Protein AF-0000000081290967 (afdb_homodimer)

Foldseek 3Di:
DEDALVRLQVQLQPDVVHFWWAAALFWIWGCNVVCCACHPPHVNSLRTSFHQHQCQLVVHPDNVRGHNDPPPRDPSSVVSSVVVVVVRVVRTDTDYGYDD/DEDALVRLQVQLQPDVVHFWWAAALFWIWGCNVVCCACHPPHVNSLRTSFHQHQCQLVVHPDNVRGHNDPPPRDPSSVVSSVVVVVVRVVRTDTDGGYDD

Radius of gyration: 17.55 Å; Cα contacts (8 Å, |Δi|>4): 466; chains: 2; bounding box: 38×45×40 Å

Organism: NCBI:txid529605

Solvent-accessible surface area (backbone atoms only — not comparable to full-atom values): 9871 Å² total; per-residue (Å²): 91,77,33,40,69,77,60,35,44,70,18,9,22,47,45,74,91,46,60,25,28,35,23,48,83,53,33,26,28,46,42,46,91,43,37,76,35,30,17,37,39,8,86,41,9,62,34,17,17,33,33,30,27,30,10,52,24,65,71,43,87,50,70,92,34,54,29,70,62,67,80,88,60,48,69,68,30,50,49,43,30,52,52,49,50,52,52,45,59,74,73,27,54,74,63,33,28,56,48,133,89,78,32,40,69,74,61,35,45,71,18,8,23,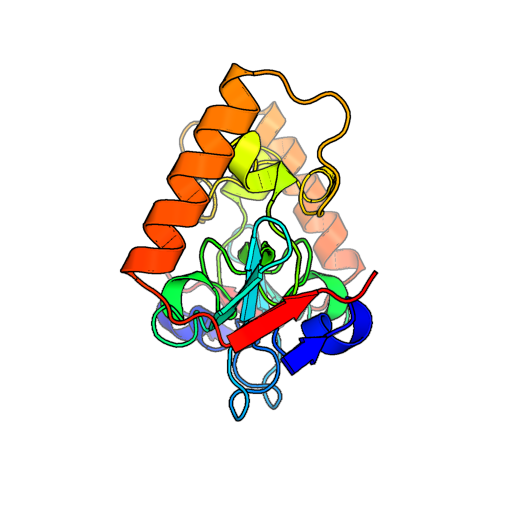49,45,74,90,48,61,25,29,34,24,46,83,52,32,26,27,46,42,44,92,43,37,76,36,31,17,37,41,7,87,42,9,62,35,18,17,33,32,31,28,30,10,52,24,65,72,44,87,50,70,92,36,54,28,72,61,66,78,90,60,47,72,68,31,49,49,44,29,54,52,50,50,52,53,46,58,75,74,27,54,75,64,33,30,57,47,133

Nearest PDB structures (foldseek):
  1t0g-assembly1_A  TM=9.221E-01  e=1.290E-14  Arabidopsis thaliana
  1j03-assembly1_A  TM=9.303E-01  e=2.802E-14  Arabidopsis thaliana
  4x8y-assembly2_B-3  TM=9.248E-01  e=7.006E-11  Homo sapiens
  4x8y-assembly1_A-2  TM=9.111E-01  e=8.505E-11  Homo sapiens
  6nzx-assembly1_A  TM=7.394E-01  e=2.447E-04  Hadesarchaea archaeon YNP_N21

pLDDT: mean 95.98, s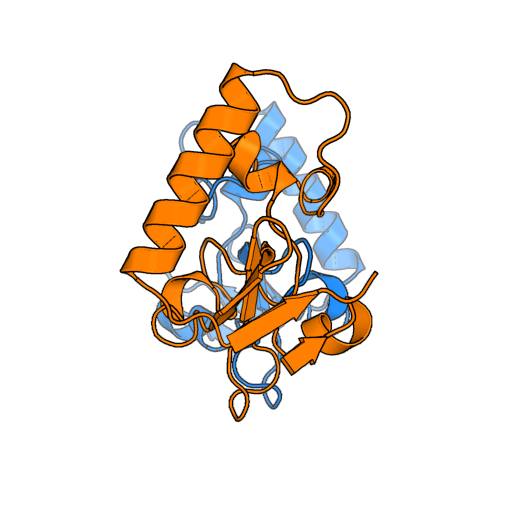td 3.58, range [69.75, 98.75]

Secondary structure (DSSP, 8-state):
-EE-HHHHGGGSSSSTTS--EEEETTEEEE-GGGHHHHSTT-TTGGGTTSB-HHHHHHT---GGG-SS--TT--HHHHHHHHHHHHHHHHHS-EEEEE--/-EE-HHHHGGGSSSSTTS--EEEETTEEEE-GGGHHHHSTT-TTGGGTTSB-HHHHHHT---GGG-SS--TT--HHHHHHHHHHHHHHHHHS-EEEEE--

InterPro domains:
  IPR001199 Cytochrome b5-like heme/steroid binding domain [PF00173] (5-86)
  IPR001199 Cytochrome b5-like heme/steroid binding domain [SM01117] (3-99)
  IPR036400 Cytochrome b5-like heme/steroid binding domain superfamily [G3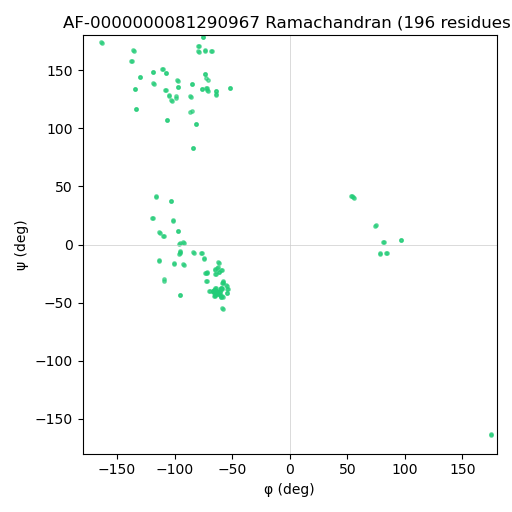DSA:3.10.120.10] (1-99)
  IPR036400 Cytochrome b5-like heme/steroid binding domain superfamily [SSF55856] (3-98)
  IPR050577 MAPR/Neuferricin/Neudesin-like [PTHR10281] (3-98)

Sequence (200 aa):
MALSLSQLKQFDGSDPSKPIYVAVKGRVFDVTAGKSFYGPGGSYCMFAGKDASRALAKMSKEEADICGSLDGLTEKEMQTLNDWEKKFEAKYPVVGSLSEMALSLSQLKQFDGSDPSKPIYVAVKGRVFDVTAGKSFYGPGGSYCMFAGKDASRALAKMSKEEADICGSLDGLTEKEMQTLNDWEKKFEAKYPVVGSLSE

Structure (mmCIF, N/CA/C/O backbone):
data_AF-0000000081290967-model_v1
#
loop_
_entity.id
_entity.type
_entity.pdbx_description
1 polymer OLC1v1030465C1
#
loop_
_atom_site.group_PDB
_atom_site.id
_atom_site.type_symbol
_atom_site.label_atom_id
_atom_site.label_alt_id
_atom_site.label_comp_id
_atom_site.label_asym_id
_atom_site.label_entity_id
_atom_site.label_seq_id
_atom_site.pdbx_PDB_ins_code
_atom_site.Cartn_x
_atom_site.Cartn_y
_atom_site.Cartn_z
_atom_site.occupancy
_atom_site.B_iso_or_equiv
_atom_site.auth_seq_id
_atom_site.auth_comp_id
_atom_site.auth_asym_id
_atom_site.auth_atom_id
_atom_site.pdbx_PDB_model_num
ATOM 1 N N . MET A 1 1 ? -9.742 -22.25 -10.461 1 88.25 1 MET A N 1
ATOM 2 C CA . MET A 1 1 ? -10.367 -21.109 -11.109 1 88.25 1 MET A CA 1
ATOM 3 C C . MET A 1 1 ? -9.328 -20.25 -11.828 1 88.25 1 MET A C 1
ATOM 5 O O . MET A 1 1 ? -8.18 -20.156 -11.391 1 88.25 1 MET A O 1
ATOM 9 N N . ALA A 1 2 ? -9.633 -19.844 -13.078 1 95.69 2 ALA A N 1
ATOM 10 C CA . ALA A 1 2 ? -8.75 -18.922 -13.797 1 95.69 2 ALA A CA 1
ATOM 11 C C . ALA A 1 2 ? -9.266 -17.5 -13.719 1 95.69 2 ALA A C 1
ATOM 13 O O . ALA A 1 2 ? -10.445 -17.234 -13.945 1 95.69 2 ALA A O 1
ATOM 14 N N . LEU A 1 3 ? -8.352 -16.625 -13.297 1 96.62 3 LEU A N 1
ATOM 15 C CA . LEU A 1 3 ? -8.695 -15.211 -13.195 1 96.62 3 LEU A CA 1
ATOM 16 C C . LEU A 1 3 ? -7.816 -14.367 -14.109 1 96.62 3 LEU A C 1
ATOM 18 O O . LEU A 1 3 ? -6.613 -14.617 -14.227 1 96.62 3 LEU A O 1
ATOM 22 N N . SER A 1 4 ? -8.438 -13.398 -14.75 1 96.69 4 SER A N 1
ATOM 23 C CA . SER A 1 4 ? -7.645 -12.367 -15.406 1 96.69 4 SER A CA 1
ATOM 24 C C . SER A 1 4 ? -7.145 -11.336 -14.406 1 96.69 4 SER A C 1
ATOM 26 O O . SER A 1 4 ? -7.617 -11.281 -13.273 1 96.69 4 SER A O 1
ATOM 28 N N . LEU A 1 5 ? -6.18 -10.531 -14.898 1 94.62 5 LEU A N 1
ATOM 29 C CA . LEU A 1 5 ? -5.688 -9.461 -14.039 1 94.62 5 LEU A CA 1
ATOM 30 C C . LEU A 1 5 ? -6.812 -8.508 -13.664 1 94.62 5 LEU A C 1
ATOM 32 O O . LEU A 1 5 ? -6.871 -8.023 -12.523 1 94.62 5 LEU A O 1
ATOM 36 N N . SER A 1 6 ? -7.656 -8.289 -14.656 1 95 6 SER A N 1
ATOM 37 C CA . SER A 1 6 ? -8.781 -7.395 -14.406 1 95 6 SER A CA 1
ATOM 38 C C . SER A 1 6 ? -9.727 -7.977 -13.352 1 95 6 SER A C 1
ATOM 40 O O . SER A 1 6 ? -10.234 -7.246 -12.5 1 95 6 SER A O 1
ATOM 42 N N . GLN A 1 7 ? -9.953 -9.234 -13.375 1 96.5 7 GLN A N 1
ATOM 43 C CA . GLN A 1 7 ? -10.797 -9.906 -12.383 1 96.5 7 GLN A CA 1
ATOM 44 C C . GLN A 1 7 ? -10.117 -9.938 -11.023 1 96.5 7 GLN A C 1
ATOM 46 O O . GLN A 1 7 ? -10.773 -9.734 -9.992 1 96.5 7 GLN A O 1
ATOM 51 N N . LEU A 1 8 ? -8.797 -10.188 -11.047 1 97.38 8 LEU A N 1
ATOM 52 C CA . LEU A 1 8 ? -8.031 -10.25 -9.812 1 97.38 8 LEU A CA 1
ATOM 53 C C . LEU A 1 8 ? -8.141 -8.945 -9.031 1 97.38 8 LEU A C 1
ATOM 55 O O . LEU A 1 8 ? -8.188 -8.953 -7.801 1 97.38 8 LEU A O 1
ATOM 59 N N . LYS A 1 9 ? -8.25 -7.855 -9.703 1 95.75 9 LYS A N 1
ATOM 60 C CA . LYS A 1 9 ? -8.281 -6.516 -9.125 1 95.75 9 LYS A CA 1
ATOM 61 C C . LYS A 1 9 ? -9.492 -6.336 -8.219 1 95.75 9 LYS A C 1
ATOM 63 O O . LYS A 1 9 ? -9.492 -5.48 -7.332 1 95.75 9 LYS A O 1
ATOM 68 N N . GLN A 1 10 ? -10.508 -7.148 -8.344 1 95.38 10 GLN A N 1
ATOM 69 C CA . GLN A 1 10 ? -11.727 -7.047 -7.543 1 95.38 10 GLN A CA 1
ATOM 70 C C . GLN A 1 10 ? -11.5 -7.605 -6.141 1 95.38 10 GLN A C 1
ATOM 72 O O . GLN A 1 10 ? -12.344 -7.422 -5.254 1 95.38 10 GLN A O 1
ATOM 77 N N . PHE A 1 11 ? -10.398 -8.172 -5.934 1 97.5 11 PHE A N 1
ATOM 78 C CA . PHE A 1 11 ? -10.094 -8.82 -4.664 1 97.5 11 PHE A CA 1
ATOM 79 C C . PHE A 1 11 ? -8.938 -8.117 -3.963 1 97.5 11 PHE A C 1
ATOM 81 O O . PHE A 1 11 ? -8.062 -8.773 -3.387 1 97.5 11 PHE A O 1
ATOM 88 N N . ASP A 1 12 ? -8.961 -6.797 -4.031 1 96.75 12 ASP A N 1
ATOM 89 C CA . ASP A 1 12 ? -7.863 -5.965 -3.539 1 96.75 12 ASP A CA 1
ATOM 90 C C . ASP A 1 12 ? -8.141 -5.484 -2.115 1 96.75 12 ASP A C 1
ATOM 92 O O . ASP A 1 12 ? -7.402 -4.652 -1.582 1 96.75 12 ASP A O 1
ATOM 96 N N . GLY A 1 13 ? -9.281 -5.91 -1.593 1 94.44 13 GLY A N 1
ATOM 97 C CA . GLY A 1 13 ? -9.633 -5.52 -0.237 1 94.44 13 GLY A CA 1
ATOM 98 C C . GLY A 1 13 ? -10.555 -4.312 -0.185 1 94.44 13 GLY A C 1
ATOM 99 O O . GLY A 1 13 ? -10.914 -3.844 0.897 1 94.44 13 GLY A O 1
ATOM 100 N N . SER A 1 14 ? -11 -3.797 -1.296 1 93.06 14 SER A N 1
ATOM 101 C CA . SER A 1 14 ? -11.898 -2.648 -1.332 1 93.06 14 SER A CA 1
ATOM 102 C C . SER A 1 14 ? -13.297 -3.029 -0.873 1 93.06 14 SER A C 1
ATOM 104 O O . SER A 1 14 ? -14.047 -2.182 -0.384 1 93.06 14 SER A O 1
ATOM 106 N N . ASP A 1 15 ? -13.711 -4.227 -1.104 1 93.19 15 ASP A N 1
ATOM 107 C CA . ASP A 1 15 ? -14.977 -4.789 -0.65 1 93.19 15 ASP A CA 1
ATOM 108 C C . ASP A 1 15 ? -14.758 -5.777 0.495 1 93.19 15 ASP A C 1
ATOM 110 O O . ASP A 1 15 ? -14.227 -6.867 0.288 1 93.19 15 ASP A O 1
ATOM 114 N N . PRO A 1 16 ? -15.148 -5.316 1.671 1 91.31 16 PRO A N 1
ATOM 115 C CA . PRO A 1 16 ? -14.898 -6.176 2.828 1 91.31 16 PRO A CA 1
ATOM 116 C C . PRO A 1 16 ? -15.641 -7.508 2.746 1 91.31 16 PRO A C 1
ATOM 118 O O . PRO A 1 16 ? -15.328 -8.445 3.488 1 91.31 16 PRO A O 1
ATOM 121 N N . SER A 1 17 ? -16.578 -7.691 1.925 1 94.31 17 SER A N 1
ATOM 122 C CA . SER A 1 17 ? -17.328 -8.938 1.77 1 94.31 17 SER A CA 1
ATOM 123 C C . SER A 1 17 ? -16.609 -9.914 0.852 1 94.31 17 SER A C 1
ATOM 125 O O . SER A 1 17 ? -17 -11.078 0.745 1 94.31 17 SER A O 1
ATOM 127 N N . LYS A 1 18 ? -15.547 -9.5 0.256 1 96.19 18 LYS A N 1
ATOM 128 C CA . LYS A 1 18 ? -14.766 -10.336 -0.649 1 96.19 18 LYS A CA 1
ATOM 129 C C . LYS A 1 18 ? -13.406 -10.688 -0.042 1 96.19 18 LYS A C 1
ATOM 131 O O . LYS A 1 18 ? -12.875 -9.938 0.773 1 96.19 18 LYS A O 1
ATOM 136 N N . PRO A 1 19 ? -12.914 -11.836 -0.434 1 97.62 19 PRO A N 1
ATOM 137 C CA . PRO A 1 19 ? -11.547 -12.148 0.005 1 97.62 19 PRO A CA 1
ATOM 138 C C . PRO A 1 19 ? -10.5 -11.242 -0.634 1 97.62 19 PRO A C 1
ATOM 140 O O . PRO A 1 19 ? -10.828 -10.43 -1.501 1 97.62 19 PRO A O 1
ATOM 143 N N . ILE A 1 20 ? -9.242 -11.289 -0.058 1 98.19 20 ILE A N 1
ATOM 144 C CA . ILE A 1 20 ? -8.102 -10.602 -0.64 1 98.19 20 ILE A CA 1
ATOM 145 C C . ILE A 1 20 ? -7.18 -11.609 -1.318 1 98.19 20 ILE A C 1
ATOM 147 O O . ILE A 1 20 ? -6.781 -12.609 -0.707 1 98.19 20 ILE A O 1
ATOM 151 N N . TYR A 1 21 ? -6.848 -11.336 -2.6 1 98.62 21 TYR A N 1
ATOM 152 C CA . TYR A 1 21 ? -6.02 -12.258 -3.365 1 98.62 21 TYR A CA 1
ATOM 153 C C . TYR A 1 21 ? -4.719 -11.594 -3.799 1 98.62 21 TYR A C 1
ATOM 155 O O . TYR A 1 21 ? -4.684 -10.383 -4.031 1 98.62 21 TYR A O 1
ATOM 163 N N . VAL A 1 22 ? -3.654 -12.367 -3.912 1 98.38 22 VAL A N 1
ATOM 164 C CA . VAL A 1 22 ? -2.361 -11.977 -4.465 1 98.38 22 VAL A CA 1
ATOM 165 C C . VAL A 1 22 ? -1.859 -13.055 -5.422 1 98.38 22 VAL A C 1
ATOM 167 O O . VAL A 1 22 ? -1.949 -14.25 -5.121 1 98.38 22 VAL A O 1
ATOM 170 N N . ALA A 1 23 ? -1.409 -12.625 -6.551 1 98.5 23 ALA A N 1
ATOM 171 C CA . ALA A 1 23 ? -0.833 -13.602 -7.473 1 98.5 23 ALA A CA 1
ATOM 172 C C . ALA A 1 23 ? 0.687 -13.648 -7.344 1 98.5 23 ALA A C 1
ATOM 174 O O . ALA A 1 23 ? 1.335 -12.609 -7.203 1 98.5 23 ALA A O 1
ATOM 175 N N . VAL A 1 24 ? 1.188 -14.797 -7.312 1 98.19 24 VAL A N 1
ATOM 176 C CA . VAL A 1 24 ? 2.623 -15.07 -7.301 1 98.19 24 VAL A CA 1
ATOM 177 C C . VAL A 1 24 ? 2.951 -16.156 -8.312 1 98.19 24 VAL A C 1
ATOM 179 O O . VAL A 1 24 ? 2.457 -17.281 -8.195 1 98.19 24 VAL A O 1
ATOM 182 N N . LYS A 1 25 ? 3.711 -15.797 -9.281 1 96.81 25 LYS A N 1
ATOM 183 C CA . LYS A 1 25 ? 4.117 -16.719 -10.336 1 96.81 25 LYS A CA 1
ATOM 184 C C . LYS A 1 25 ? 2.9 -17.359 -11 1 96.81 25 LYS A C 1
ATOM 186 O O . LYS A 1 25 ? 2.877 -18.578 -11.203 1 96.81 25 LYS A O 1
ATOM 191 N N . GLY A 1 26 ? 1.95 -16.594 -11.203 1 95.94 26 GLY A N 1
ATOM 192 C CA . GLY A 1 26 ? 0.78 -17.031 -11.945 1 95.94 26 GLY A CA 1
ATOM 193 C C . GLY A 1 26 ? -0.234 -17.766 -11.086 1 95.94 26 GLY A C 1
ATOM 194 O O . GLY A 1 26 ? -1.332 -18.078 -11.547 1 95.94 26 GLY A O 1
ATOM 195 N N . ARG A 1 27 ? 0.102 -18.031 -9.898 1 97.44 27 ARG A N 1
ATOM 196 C CA . ARG A 1 27 ? -0.83 -18.656 -8.961 1 97.44 27 ARG A CA 1
ATOM 197 C C . ARG A 1 27 ? -1.499 -17.625 -8.07 1 97.44 27 ARG A C 1
ATOM 199 O O . ARG A 1 27 ? -0.864 -16.641 -7.664 1 97.44 27 ARG A O 1
ATOM 206 N N . VAL A 1 28 ? -2.779 -17.859 -7.836 1 98.5 28 VAL A N 1
ATOM 207 C CA . VAL A 1 28 ? -3.537 -16.906 -7.043 1 98.5 28 VAL A CA 1
ATOM 208 C C . VAL A 1 28 ? -3.719 -17.438 -5.621 1 98.5 28 VAL A C 1
ATOM 210 O O . VAL A 1 28 ? -4.27 -18.531 -5.426 1 98.5 28 VAL A O 1
ATOM 213 N N . PHE A 1 29 ? -3.287 -16.656 -4.621 1 98.75 29 PHE A N 1
ATOM 214 C CA . PHE A 1 29 ? -3.348 -17.016 -3.211 1 98.75 29 PHE A CA 1
ATOM 215 C C . PHE A 1 29 ? -4.422 -16.203 -2.488 1 98.75 29 PHE A C 1
ATOM 217 O O . PHE A 1 29 ? -4.555 -15.008 -2.711 1 98.75 29 PHE A O 1
ATOM 224 N N . ASP A 1 30 ? -5.234 -16.906 -1.691 1 98.69 30 ASP A N 1
ATOM 225 C CA . ASP A 1 30 ? -6.156 -16.234 -0.781 1 98.69 30 ASP A CA 1
ATOM 226 C C . ASP A 1 30 ? -5.441 -15.797 0.494 1 98.69 30 ASP A C 1
ATOM 228 O O . ASP A 1 30 ? -5.203 -16.609 1.392 1 98.69 30 ASP A O 1
ATOM 232 N N . VAL A 1 31 ? -5.156 -14.438 0.556 1 98.56 31 VAL A N 1
ATOM 233 C CA . VAL A 1 31 ? -4.383 -13.938 1.687 1 98.56 31 VAL A CA 1
ATOM 234 C C . VAL A 1 31 ? -5.316 -13.273 2.697 1 98.56 31 VAL A C 1
ATOM 236 O O . VAL A 1 31 ? -4.883 -12.453 3.506 1 98.56 31 VAL A O 1
ATOM 239 N N . THR A 1 32 ? -6.594 -13.562 2.695 1 98 32 THR A N 1
ATOM 240 C CA . THR A 1 32 ? -7.59 -12.984 3.592 1 98 32 THR A CA 1
ATOM 241 C C . THR A 1 32 ? -7.172 -13.156 5.047 1 98 32 THR A C 1
ATOM 243 O O . THR A 1 32 ? -7.383 -12.266 5.871 1 98 32 THR A O 1
ATOM 246 N N . ALA A 1 33 ? -6.594 -14.273 5.344 1 97.31 33 ALA A N 1
ATOM 247 C CA . ALA A 1 33 ? -6.133 -14.523 6.707 1 97.31 33 ALA A CA 1
ATOM 248 C C . ALA A 1 33 ? -5.078 -13.508 7.125 1 97.31 33 ALA A C 1
ATOM 250 O O . ALA A 1 33 ? -4.832 -13.312 8.32 1 97.31 33 ALA A O 1
ATOM 251 N N . GLY A 1 34 ? -4.391 -12.898 6.191 1 96.88 34 GLY A N 1
ATOM 252 C CA . GLY A 1 34 ? -3.428 -11.836 6.434 1 96.88 34 GLY A CA 1
ATOM 253 C C . GLY A 1 34 ? -3.965 -10.461 6.105 1 96.88 34 GLY A C 1
ATOM 254 O O . GLY A 1 34 ? -3.234 -9.609 5.59 1 96.88 34 GLY A O 1
ATOM 255 N N . LYS A 1 35 ? -5.176 -10.227 6.379 1 95.19 35 LYS A N 1
ATOM 256 C CA . LYS A 1 35 ? -5.848 -8.969 6.059 1 95.19 35 LYS A CA 1
ATOM 257 C C . LYS A 1 35 ? -5.133 -7.781 6.695 1 95.19 35 LYS A C 1
ATOM 259 O O . LYS A 1 35 ? -5.082 -6.695 6.113 1 95.19 35 LYS A O 1
ATOM 264 N N . SER A 1 36 ? -4.539 -7.91 7.793 1 93.56 36 SER A N 1
ATOM 265 C CA . SER A 1 36 ? -3.811 -6.832 8.453 1 93.56 36 SER A CA 1
ATOM 266 C C . SER A 1 36 ? -2.611 -6.387 7.625 1 93.56 36 SER A C 1
ATOM 268 O O . SER A 1 36 ? -2.189 -5.23 7.707 1 93.56 36 SER A O 1
ATOM 270 N N . PHE A 1 37 ? -2.088 -7.305 6.773 1 95.25 37 PHE A N 1
ATOM 271 C CA . PHE A 1 37 ? -0.916 -7.008 5.953 1 95.25 37 PHE A CA 1
ATOM 272 C C . PHE A 1 37 ? -1.33 -6.547 4.562 1 95.25 37 PHE A C 1
ATOM 274 O O . PHE A 1 37 ? -0.802 -5.559 4.051 1 95.25 37 PHE A O 1
ATOM 281 N N . TYR A 1 38 ? -2.297 -7.281 4.074 1 97 38 TYR A N 1
ATOM 282 C CA . TYR A 1 38 ? -2.584 -7.098 2.656 1 97 38 TYR A CA 1
ATOM 283 C C . TYR A 1 38 ? -3.803 -6.203 2.459 1 97 38 TYR A C 1
ATOM 285 O O . TYR A 1 38 ? -4.051 -5.719 1.353 1 97 38 TYR A O 1
ATOM 293 N N . GLY A 1 39 ? -4.621 -5.984 3.498 1 95.44 39 GLY A N 1
ATOM 294 C CA . GLY A 1 39 ? -5.801 -5.137 3.426 1 95.44 39 GLY A CA 1
ATOM 295 C C . GLY A 1 39 ? -5.469 -3.656 3.424 1 95.44 39 GLY A C 1
ATOM 296 O O . GLY A 1 39 ? -4.301 -3.277 3.486 1 95.44 39 GLY A O 1
ATOM 297 N N . PRO A 1 40 ? -6.539 -2.854 3.326 1 93.44 40 PRO A N 1
ATOM 298 C CA . PRO A 1 40 ? -6.336 -1.402 3.352 1 93.44 40 PRO A CA 1
ATOM 299 C C . PRO A 1 40 ? -5.504 -0.944 4.547 1 93.44 40 PRO A C 1
ATOM 301 O O . PRO A 1 40 ? -5.699 -1.438 5.664 1 93.44 40 PRO A O 1
ATOM 304 N N . GLY A 1 41 ? -4.52 -0.017 4.203 1 90.69 41 GLY A N 1
ATOM 305 C CA . GLY A 1 41 ? -3.684 0.504 5.27 1 90.69 41 GLY A CA 1
ATOM 306 C C . GLY A 1 41 ? -2.592 -0.46 5.699 1 90.69 41 GLY A C 1
ATOM 307 O O . GLY A 1 41 ? -1.753 -0.124 6.535 1 90.69 41 GLY A O 1
ATOM 308 N N . GLY A 1 42 ? -2.615 -1.694 5.188 1 93 42 GLY A N 1
ATOM 309 C CA . GLY A 1 42 ? -1.613 -2.695 5.52 1 93 42 GLY A CA 1
ATOM 310 C C . GLY A 1 42 ? -0.27 -2.436 4.867 1 93 42 GLY A C 1
ATOM 311 O O . GLY A 1 42 ? -0.178 -1.665 3.908 1 93 42 GLY A O 1
ATOM 312 N N . SER A 1 43 ? 0.762 -3.16 5.352 1 92.62 43 SER A N 1
ATOM 313 C CA . SER A 1 43 ? 2.123 -2.953 4.867 1 92.62 43 SER A CA 1
ATOM 314 C C . SER A 1 43 ? 2.291 -3.486 3.447 1 92.62 43 SER A C 1
ATOM 316 O O . SER A 1 43 ? 3.168 -3.033 2.709 1 92.62 43 SER A O 1
ATOM 318 N N . TYR A 1 44 ? 1.45 -4.422 3.086 1 95.44 44 TYR A N 1
ATOM 319 C CA . TYR A 1 44 ? 1.577 -5.055 1.777 1 95.44 44 TYR A CA 1
ATOM 320 C C . TYR A 1 44 ? 0.317 -4.844 0.946 1 95.44 44 TYR A C 1
ATOM 322 O O . TYR A 1 44 ? 0.048 -5.605 0.014 1 95.44 44 TYR A O 1
ATOM 330 N N . CYS A 1 45 ? -0.418 -3.777 1.323 1 96.12 45 CYS A N 1
ATOM 331 C CA . CYS A 1 45 ? -1.692 -3.5 0.668 1 96.12 45 CYS A CA 1
ATOM 332 C C . CYS A 1 45 ? -1.502 -3.293 -0.83 1 96.12 45 CYS A C 1
ATOM 334 O O . CYS A 1 45 ? -2.408 -3.566 -1.618 1 96.12 45 CYS A O 1
ATOM 336 N N . MET A 1 46 ? -0.297 -2.939 -1.28 1 95.12 46 MET A N 1
ATOM 337 C CA . MET A 1 46 ? -0.036 -2.658 -2.689 1 95.12 46 MET A CA 1
ATOM 338 C C . MET A 1 46 ? 0.004 -3.947 -3.502 1 95.12 46 MET A C 1
ATOM 340 O O . MET A 1 46 ? -0.063 -3.914 -4.734 1 95.12 46 MET A O 1
ATOM 344 N N . PHE A 1 47 ? 0.045 -5.074 -2.869 1 97.38 47 PHE A N 1
ATOM 345 C CA . PHE A 1 47 ? 0.106 -6.355 -3.561 1 97.38 47 PHE A CA 1
ATOM 346 C C . PHE A 1 47 ? -1.293 -6.926 -3.771 1 97.38 47 PHE A C 1
ATOM 348 O O . PHE A 1 47 ? -1.48 -7.848 -4.566 1 97.38 47 PHE A O 1
ATOM 355 N N . ALA A 1 48 ? -2.246 -6.395 -3.021 1 97.44 48 ALA A N 1
ATOM 356 C CA . ALA A 1 48 ? -3.602 -6.941 -3.064 1 97.44 48 ALA A CA 1
ATOM 357 C C . ALA A 1 48 ? -4.223 -6.762 -4.449 1 97.44 48 ALA A C 1
ATOM 359 O O . ALA A 1 48 ? -4.18 -5.668 -5.016 1 97.44 48 ALA A O 1
ATOM 360 N N . GLY A 1 49 ? -4.738 -7.875 -4.93 1 97.38 49 GLY A N 1
ATOM 361 C CA . GLY A 1 49 ? -5.422 -7.828 -6.211 1 97.38 49 GLY A CA 1
ATOM 362 C C . GLY A 1 49 ? -4.469 -7.703 -7.387 1 97.38 49 GLY A C 1
ATOM 363 O O . GLY A 1 49 ? -4.879 -7.32 -8.484 1 97.38 49 GLY A O 1
ATOM 364 N N . LYS A 1 50 ? -3.15 -7.98 -7.18 1 97.38 50 LYS A N 1
ATOM 365 C CA . LYS A 1 50 ? -2.154 -7.82 -8.234 1 97.38 50 LYS A CA 1
ATOM 366 C C . LYS A 1 50 ? -1.207 -9.016 -8.281 1 97.38 50 LYS A C 1
ATOM 368 O O . LYS A 1 50 ? -1.287 -9.914 -7.438 1 97.38 50 LYS A O 1
ATOM 373 N N . ASP A 1 51 ? -0.474 -9.094 -9.344 1 97.69 51 ASP A N 1
ATOM 374 C CA . ASP A 1 51 ? 0.633 -10.039 -9.414 1 97.69 51 ASP A CA 1
ATOM 375 C C . ASP A 1 51 ? 1.901 -9.453 -8.805 1 97.69 51 ASP A C 1
ATOM 377 O O . ASP A 1 51 ? 2.459 -8.484 -9.32 1 97.69 51 ASP A O 1
ATOM 381 N N . ALA A 1 52 ? 2.352 -10.047 -7.707 1 97.81 52 ALA A N 1
ATOM 382 C CA . ALA A 1 52 ? 3.459 -9.5 -6.926 1 97.81 52 ALA A CA 1
ATOM 383 C C . ALA A 1 52 ? 4.777 -10.18 -7.297 1 97.81 52 ALA A C 1
ATOM 385 O O . ALA A 1 52 ? 5.789 -9.992 -6.617 1 97.81 52 ALA A O 1
ATOM 386 N N . SER A 1 53 ? 4.84 -10.953 -8.367 1 98.31 53 SER A N 1
ATOM 387 C CA . SER A 1 53 ? 5.965 -11.828 -8.672 1 98.31 53 SER A CA 1
ATOM 388 C C . SER A 1 53 ? 7.266 -11.039 -8.781 1 98.31 53 SER A C 1
ATOM 390 O O . SER A 1 53 ? 8.219 -11.289 -8.039 1 98.31 53 SER A O 1
ATOM 392 N N . ARG A 1 54 ? 7.289 -10.023 -9.656 1 98.19 54 ARG A N 1
ATOM 393 C CA . ARG A 1 54 ? 8.531 -9.289 -9.883 1 98.19 54 ARG A CA 1
ATOM 394 C C . ARG A 1 54 ? 8.945 -8.523 -8.625 1 98.19 54 ARG A C 1
ATOM 396 O O . ARG A 1 54 ? 10.117 -8.5 -8.273 1 98.19 54 ARG A O 1
ATOM 403 N N . ALA A 1 55 ? 7.957 -7.934 -7.984 1 97.06 55 ALA A N 1
ATOM 404 C CA . ALA A 1 55 ? 8.25 -7.188 -6.762 1 97.06 55 ALA A CA 1
ATOM 405 C C . ALA A 1 55 ? 8.859 -8.094 -5.699 1 97.06 55 ALA A C 1
ATOM 407 O O . ALA A 1 55 ? 9.844 -7.727 -5.047 1 97.06 55 ALA A O 1
ATOM 408 N N . LEU A 1 56 ? 8.312 -9.281 -5.535 1 97.88 56 LEU A N 1
ATOM 409 C CA . LEU A 1 56 ? 8.82 -10.234 -4.559 1 97.88 56 LEU A CA 1
ATOM 410 C C . LEU A 1 56 ? 10.211 -10.719 -4.949 1 97.88 56 LEU A C 1
ATOM 412 O O . LEU A 1 56 ? 11.102 -10.812 -4.098 1 97.88 56 LEU A O 1
ATOM 416 N N . ALA A 1 57 ? 10.398 -10.945 -6.184 1 98.5 57 ALA A N 1
ATOM 417 C CA . ALA A 1 57 ? 11.703 -11.391 -6.66 1 98.5 57 ALA A CA 1
ATOM 418 C C . ALA A 1 57 ? 12.781 -10.367 -6.316 1 98.5 57 ALA A C 1
ATOM 420 O O . ALA A 1 57 ? 13.891 -10.734 -5.922 1 98.5 57 ALA A O 1
ATOM 421 N N . LYS A 1 58 ? 12.383 -9.125 -6.414 1 97.44 58 LYS A N 1
ATOM 422 C CA . LYS A 1 58 ? 13.344 -8.039 -6.215 1 97.44 58 LYS A CA 1
ATOM 423 C C . LYS A 1 58 ? 13.305 -7.52 -4.781 1 97.44 58 LYS A C 1
ATOM 425 O O . LYS A 1 58 ? 14.062 -6.617 -4.422 1 97.44 58 LYS A O 1
ATOM 430 N N . MET A 1 59 ? 12.328 -8.039 -4.02 1 94.94 59 MET A N 1
ATOM 431 C CA . MET A 1 59 ? 12.094 -7.512 -2.678 1 94.94 59 MET A CA 1
ATOM 432 C C . MET A 1 59 ? 11.898 -6 -2.715 1 94.94 59 MET A C 1
ATOM 434 O O . MET A 1 59 ? 12.523 -5.27 -1.944 1 94.94 59 MET A O 1
ATOM 438 N N . SER A 1 60 ? 11.18 -5.664 -3.674 1 92 60 SER A N 1
ATOM 439 C CA . SER A 1 60 ? 10.891 -4.266 -3.969 1 92 60 SER A CA 1
ATOM 440 C C . SER A 1 60 ? 9.453 -3.91 -3.625 1 92 60 SER A C 1
ATOM 442 O O . SER A 1 60 ? 8.547 -4.734 -3.781 1 92 60 SER A O 1
ATOM 444 N N . LYS A 1 61 ? 9.156 -2.697 -3.213 1 89.12 61 LYS A N 1
ATOM 445 C CA . LYS A 1 61 ? 7.805 -2.205 -2.971 1 89.12 61 LYS A CA 1
ATOM 446 C C . LYS A 1 61 ? 7.43 -1.113 -3.969 1 89.12 61 LYS A C 1
ATOM 448 O O . LYS A 1 61 ? 6.422 -0.426 -3.795 1 89.12 61 LYS A O 1
ATOM 453 N N . GLU A 1 62 ? 8.289 -0.972 -4.992 1 88.75 62 GLU A N 1
ATOM 454 C CA . GLU A 1 62 ? 8.023 0.013 -6.035 1 88.75 62 GLU A CA 1
ATOM 455 C C . GLU A 1 62 ? 6.871 -0.435 -6.934 1 88.75 62 GLU A C 1
ATOM 457 O O . GLU A 1 62 ? 6.832 -1.586 -7.371 1 88.75 62 GLU A O 1
ATOM 462 N N . GLU A 1 63 ? 6.027 0.471 -7.176 1 90.06 63 GLU A N 1
ATOM 463 C CA . GLU A 1 63 ? 4.848 0.179 -7.988 1 90.06 63 GLU A CA 1
ATOM 464 C C . GLU A 1 63 ? 5.238 -0.424 -9.336 1 90.06 63 GLU A C 1
ATOM 466 O O . GLU A 1 63 ? 4.551 -1.31 -9.844 1 90.06 63 GLU A O 1
ATOM 471 N N . ALA A 1 64 ? 6.387 0.033 -9.93 1 91.5 64 ALA A N 1
ATOM 472 C CA . ALA A 1 64 ? 6.836 -0.41 -11.242 1 91.5 64 ALA A CA 1
ATOM 473 C C . ALA A 1 64 ? 7.184 -1.896 -11.234 1 91.5 64 ALA A C 1
ATOM 475 O O . ALA A 1 64 ? 7.137 -2.557 -12.273 1 91.5 64 ALA A O 1
ATOM 476 N N . ASP A 1 65 ? 7.441 -2.381 -10.07 1 95.5 65 ASP A N 1
ATOM 477 C CA . ASP A 1 65 ? 7.84 -3.779 -9.961 1 95.5 65 ASP A CA 1
ATOM 478 C C . ASP A 1 65 ? 6.645 -4.668 -9.625 1 95.5 65 ASP A C 1
ATOM 480 O O . ASP A 1 65 ? 6.754 -5.895 -9.641 1 95.5 65 ASP A O 1
ATOM 484 N N . ILE A 1 66 ? 5.547 -4.133 -9.336 1 95.5 66 ILE A N 1
ATOM 485 C CA . ILE A 1 66 ? 4.379 -4.922 -8.961 1 95.5 66 ILE A CA 1
ATOM 486 C C . ILE A 1 66 ? 3.654 -5.395 -10.227 1 95.5 66 ILE A C 1
ATOM 488 O O . ILE A 1 66 ? 2.664 -4.793 -10.641 1 95.5 66 ILE A O 1
ATOM 492 N N . CYS A 1 67 ? 4.207 -6.473 -10.719 1 94.94 67 CYS A N 1
ATOM 493 C CA . CYS A 1 67 ? 3.688 -7.094 -11.93 1 94.94 67 CYS A CA 1
ATOM 494 C C . CYS A 1 67 ? 4.195 -8.523 -12.07 1 94.94 67 CYS A C 1
ATOM 496 O O . CYS A 1 67 ? 5.016 -8.977 -11.273 1 94.94 67 CYS A O 1
ATOM 498 N N . GLY A 1 68 ? 3.684 -9.203 -13.055 1 95.62 68 GLY A N 1
ATOM 499 C CA . GLY A 1 68 ? 3.996 -10.609 -13.227 1 95.62 68 GLY A CA 1
ATOM 500 C C . GLY A 1 68 ? 5.191 -10.859 -14.125 1 95.62 68 GLY A C 1
ATOM 501 O O . GLY A 1 68 ? 5.547 -12.008 -14.391 1 95.62 68 GLY A O 1
ATOM 502 N N . SER A 1 69 ? 5.867 -9.758 -14.664 1 95.5 69 SER A N 1
ATOM 503 C CA . SER A 1 69 ? 6.965 -9.93 -15.609 1 95.5 69 SER A CA 1
ATOM 504 C C . SER A 1 69 ? 8.203 -10.484 -14.922 1 95.5 69 SER A C 1
ATOM 506 O O . SER A 1 69 ? 8.641 -9.961 -13.898 1 95.5 69 SER A O 1
ATOM 508 N N . LEU A 1 70 ? 8.781 -11.484 -15.523 1 96.5 70 LEU A N 1
ATOM 509 C CA . LEU A 1 70 ? 10 -12.094 -14.992 1 96.5 70 LEU A CA 1
ATOM 510 C C . LEU A 1 70 ? 11.195 -11.773 -15.883 1 96.5 70 LEU A C 1
ATOM 512 O O . LEU A 1 70 ? 12.289 -12.305 -15.664 1 96.5 70 LEU A O 1
ATOM 516 N N . ASP A 1 71 ? 10.914 -10.93 -16.797 1 96.19 71 ASP A N 1
ATOM 517 C CA . ASP A 1 71 ? 11.953 -10.586 -17.766 1 96.19 71 ASP A CA 1
ATOM 518 C C . ASP A 1 71 ? 13.133 -9.891 -17.078 1 96.19 71 ASP A C 1
ATOM 520 O O . ASP A 1 71 ? 12.93 -8.961 -16.281 1 96.19 71 ASP A O 1
ATOM 524 N N . GLY A 1 72 ? 14.289 -10.359 -17.391 1 96.75 72 GLY A N 1
ATOM 525 C CA . GLY A 1 72 ? 15.5 -9.688 -16.938 1 96.75 72 GLY A CA 1
ATOM 526 C C . GLY A 1 72 ? 15.875 -10.039 -15.508 1 96.75 72 GLY A C 1
ATOM 527 O O . GLY A 1 72 ? 16.859 -9.523 -14.977 1 96.75 72 GLY A O 1
ATOM 528 N N . LEU A 1 73 ? 15.172 -10.875 -14.875 1 97.38 73 LEU A N 1
ATOM 529 C CA . LEU A 1 73 ? 15.531 -11.305 -13.523 1 97.38 73 LEU A CA 1
ATOM 530 C C . LEU A 1 73 ? 16.766 -12.203 -13.547 1 97.38 73 LEU A C 1
ATOM 532 O O . LEU A 1 73 ? 16.906 -13.039 -14.445 1 97.38 73 LEU A O 1
ATOM 536 N N . THR A 1 74 ? 17.5 -11.984 -12.594 1 97.81 74 THR A N 1
ATOM 537 C CA . THR A 1 74 ? 18.672 -12.836 -12.438 1 97.81 74 THR A CA 1
ATOM 538 C C . THR A 1 74 ? 18.297 -14.18 -11.82 1 97.81 74 THR A C 1
ATOM 540 O O . THR A 1 74 ? 17.172 -14.352 -11.336 1 97.81 74 THR A O 1
ATOM 543 N N . GLU A 1 75 ? 19.219 -15.055 -11.812 1 97.56 75 GLU A N 1
ATOM 544 C CA . GLU A 1 75 ? 19 -16.344 -11.18 1 97.56 75 GLU A CA 1
ATOM 545 C C . GLU A 1 75 ? 18.75 -16.203 -9.688 1 97.56 75 GLU A C 1
ATOM 547 O O . GLU A 1 75 ? 17.891 -16.906 -9.125 1 97.56 75 GLU A O 1
ATOM 552 N N . LYS A 1 76 ? 19.516 -15.305 -9.156 1 98.12 76 LYS A N 1
ATOM 553 C CA . LYS A 1 76 ? 19.344 -15.078 -7.727 1 98.12 76 LYS A CA 1
ATOM 554 C C . LYS A 1 76 ? 17.953 -14.531 -7.418 1 98.12 76 LYS A C 1
ATOM 556 O O . LYS A 1 76 ? 17.312 -14.969 -6.461 1 98.12 76 LYS A O 1
ATOM 561 N N . GLU A 1 77 ? 17.438 -13.625 -8.18 1 98.19 77 GLU A N 1
ATOM 562 C CA . GLU A 1 77 ? 16.094 -13.062 -8.008 1 98.19 77 GLU A CA 1
ATOM 563 C C . GLU A 1 77 ? 15.023 -14.125 -8.227 1 98.19 77 GLU A C 1
ATOM 565 O O . GLU A 1 77 ? 14.023 -14.156 -7.5 1 98.19 77 GLU A O 1
ATOM 570 N N . MET A 1 78 ? 15.281 -14.977 -9.172 1 98.19 78 MET A N 1
ATOM 571 C CA . MET A 1 78 ? 14.336 -16.062 -9.43 1 98.19 78 MET A CA 1
ATOM 572 C C . MET A 1 78 ? 14.258 -17.016 -8.242 1 98.19 78 MET A C 1
ATOM 574 O O . MET A 1 78 ? 13.18 -17.484 -7.895 1 98.19 78 MET A O 1
ATOM 578 N N . GLN A 1 79 ? 15.438 -17.281 -7.684 1 98.19 79 GLN A N 1
ATOM 579 C CA . GLN A 1 79 ? 15.453 -18.125 -6.496 1 98.19 79 GLN A CA 1
ATOM 580 C C . GLN A 1 79 ? 14.695 -17.469 -5.34 1 98.19 79 GLN A C 1
ATOM 582 O O . GLN A 1 79 ? 13.969 -18.141 -4.617 1 98.19 79 GLN A O 1
ATOM 587 N N . THR A 1 80 ? 14.867 -16.172 -5.18 1 98.44 80 THR A N 1
ATOM 588 C CA . THR A 1 80 ? 14.125 -15.438 -4.172 1 98.44 80 THR A CA 1
ATOM 589 C C . THR A 1 80 ? 12.617 -15.578 -4.398 1 98.44 80 THR A C 1
ATOM 591 O O . THR A 1 80 ? 11.867 -15.875 -3.467 1 98.44 80 THR A O 1
ATOM 594 N N . LEU A 1 81 ? 12.258 -15.438 -5.617 1 98.38 81 LEU A N 1
ATOM 595 C CA . LEU A 1 81 ? 10.844 -15.562 -5.969 1 98.38 81 LEU A CA 1
ATOM 596 C C . LEU A 1 81 ? 10.328 -16.953 -5.641 1 98.38 81 LEU A C 1
ATOM 598 O O . LEU A 1 81 ? 9.234 -17.109 -5.086 1 98.38 81 LEU A O 1
ATOM 602 N N . ASN A 1 82 ? 11.055 -17.953 -5.918 1 98.25 82 ASN A N 1
ATOM 603 C CA . ASN A 1 82 ? 10.672 -19.328 -5.605 1 98.25 82 ASN A CA 1
ATOM 604 C C . ASN A 1 82 ? 10.492 -19.531 -4.105 1 98.25 82 ASN A C 1
ATOM 606 O O . ASN A 1 82 ? 9.57 -20.219 -3.674 1 98.25 82 ASN A O 1
ATOM 610 N N . ASP A 1 83 ? 11.391 -18.922 -3.396 1 98.38 83 ASP A N 1
ATOM 611 C CA . ASP A 1 83 ? 11.289 -19.016 -1.942 1 98.38 83 ASP A CA 1
ATOM 612 C C . ASP A 1 83 ? 10.023 -18.344 -1.43 1 98.38 83 ASP A C 1
ATOM 614 O O . ASP A 1 83 ? 9.344 -18.875 -0.546 1 98.38 83 ASP A O 1
ATOM 618 N N . TRP A 1 84 ? 9.672 -17.234 -1.983 1 98.19 84 TRP A N 1
ATOM 619 C CA . TRP A 1 84 ? 8.445 -16.547 -1.603 1 98.19 84 TRP A CA 1
ATOM 620 C C . TRP A 1 84 ? 7.219 -17.375 -1.952 1 98.19 84 TRP A C 1
ATOM 622 O O . TRP A 1 84 ? 6.266 -17.453 -1.173 1 98.19 84 TRP A O 1
ATOM 632 N N . GLU A 1 85 ? 7.25 -17.938 -3.129 1 98.06 85 GLU A N 1
ATOM 633 C CA . GLU A 1 85 ? 6.133 -18.797 -3.52 1 98.06 85 GLU A CA 1
ATOM 634 C C . GLU A 1 85 ? 5.898 -19.891 -2.49 1 98.06 85 GLU A C 1
ATOM 636 O O . GLU A 1 85 ? 4.754 -20.172 -2.119 1 98.06 85 GLU A O 1
ATOM 641 N N . LYS A 1 86 ? 6.965 -20.484 -1.992 1 97.94 86 LYS A N 1
ATOM 642 C CA . LYS A 1 86 ? 6.867 -21.531 -0.986 1 97.94 86 LYS A CA 1
ATOM 643 C C . LYS A 1 86 ? 6.305 -21 0.324 1 97.94 86 LYS A C 1
ATOM 645 O O . LYS A 1 86 ? 5.488 -21.656 0.975 1 97.94 86 LYS A O 1
ATOM 650 N N . LYS A 1 87 ? 6.695 -19.859 0.679 1 98 87 LYS A N 1
ATOM 651 C CA . LYS A 1 87 ? 6.176 -19.25 1.896 1 98 87 LYS A CA 1
ATOM 652 C C . LYS A 1 87 ? 4.68 -18.969 1.779 1 98 87 LYS A C 1
ATOM 654 O O . LYS A 1 87 ? 3.926 -19.203 2.725 1 98 87 LYS A O 1
ATOM 659 N N . PHE A 1 88 ? 4.32 -18.438 0.637 1 98.5 88 PHE A N 1
ATOM 660 C CA . PHE A 1 88 ? 2.9 -18.203 0.396 1 98.5 88 PHE A CA 1
ATOM 661 C C . PHE A 1 88 ? 2.121 -19.516 0.462 1 98.5 88 PHE A C 1
ATOM 663 O O . PHE A 1 88 ? 1.066 -19.578 1.098 1 98.5 88 PHE A O 1
ATOM 670 N N . GLU A 1 89 ? 2.643 -20.531 -0.172 1 97.62 89 GLU A N 1
ATOM 671 C CA . GLU A 1 89 ? 1.988 -21.844 -0.203 1 97.62 89 GLU A CA 1
ATOM 672 C C . GLU A 1 89 ? 1.8 -22.391 1.205 1 97.62 89 GLU A C 1
ATOM 674 O O . GLU A 1 89 ? 0.797 -23.047 1.489 1 97.62 89 GLU A O 1
ATOM 679 N N . ALA A 1 90 ? 2.73 -22.156 2.008 1 97.75 90 ALA A N 1
ATOM 680 C CA . ALA A 1 90 ? 2.684 -22.672 3.375 1 97.75 90 ALA A CA 1
ATOM 681 C C . ALA A 1 90 ? 1.664 -21.906 4.215 1 97.75 90 ALA A C 1
ATOM 683 O O . ALA A 1 90 ? 1.06 -22.469 5.133 1 97.75 90 ALA A O 1
ATOM 684 N N . LYS A 1 91 ? 1.35 -20.703 3.863 1 97.69 91 LYS A N 1
ATOM 685 C CA . LYS A 1 91 ? 0.568 -19.844 4.738 1 97.69 91 LYS A CA 1
ATOM 686 C C . LYS A 1 91 ? -0.842 -19.625 4.195 1 97.69 91 LYS A C 1
ATOM 688 O O . LYS A 1 91 ? -1.785 -19.422 4.961 1 97.69 91 LYS A O 1
ATOM 693 N N . TYR A 1 92 ? -0.924 -19.672 2.9 1 98.5 92 TYR A N 1
ATOM 694 C CA . TYR A 1 92 ? -2.18 -19.266 2.275 1 98.5 92 TYR A CA 1
ATOM 695 C C . TYR A 1 92 ? -2.645 -20.312 1.27 1 98.5 92 TYR A C 1
ATOM 697 O O . TYR A 1 92 ? -1.831 -20.906 0.554 1 98.5 92 TYR A O 1
ATOM 705 N N . PRO A 1 93 ? -3.922 -20.531 1.159 1 98.38 93 PRO A N 1
ATOM 706 C CA . PRO A 1 93 ? -4.426 -21.469 0.156 1 98.38 93 PRO A CA 1
ATOM 707 C C . PRO A 1 93 ? -4.359 -20.922 -1.263 1 98.38 93 PRO A C 1
ATOM 709 O O . PRO A 1 93 ? -4.574 -19.719 -1.47 1 98.38 93 PRO A O 1
ATOM 712 N N . VAL A 1 94 ? -4.117 -21.812 -2.238 1 98.19 94 VAL A N 1
ATOM 713 C CA . VAL A 1 94 ? -4.184 -21.469 -3.656 1 98.19 94 VAL A CA 1
ATOM 714 C C . VAL A 1 94 ? -5.621 -21.625 -4.156 1 98.19 94 VAL A C 1
ATOM 716 O O . VAL A 1 94 ? -6.242 -22.672 -3.973 1 98.19 94 VAL A O 1
ATOM 719 N N . VAL A 1 95 ? -6.125 -20.625 -4.758 1 98.19 95 VAL A N 1
ATOM 720 C CA . VAL A 1 95 ? -7.535 -20.656 -5.125 1 98.19 95 VAL A CA 1
ATOM 721 C C . VAL A 1 95 ? -7.672 -20.688 -6.648 1 98.19 95 VAL A C 1
ATOM 723 O O . VAL A 1 95 ? -8.773 -20.859 -7.176 1 98.19 95 VAL A O 1
ATOM 726 N N . GLY A 1 96 ? -6.676 -20.438 -7.371 1 97.31 96 GLY A N 1
ATOM 727 C CA . GLY A 1 96 ? -6.719 -20.438 -8.828 1 97.31 96 GLY A CA 1
ATOM 728 C C . GLY A 1 96 ? -5.418 -19.984 -9.461 1 97.31 96 GLY A C 1
ATOM 729 O O . GLY A 1 96 ? -4.352 -20.094 -8.852 1 97.31 96 GLY A O 1
ATOM 730 N N . SER A 1 97 ? -5.516 -19.625 -10.773 1 97.38 97 SER A N 1
ATOM 731 C CA . SER A 1 97 ? -4.359 -19.156 -11.531 1 97.38 97 SER A CA 1
ATOM 732 C C . SER A 1 97 ? -4.723 -17.969 -12.406 1 97.38 97 SER A C 1
ATOM 734 O O . SER A 1 97 ? -5.902 -17.703 -12.648 1 97.38 97 SER A O 1
ATOM 736 N N . LEU A 1 98 ? -3.701 -17.219 -12.742 1 95.81 98 LEU A N 1
ATOM 737 C CA . LEU A 1 98 ? -3.916 -16.109 -13.664 1 95.81 98 LEU A CA 1
ATOM 738 C C . LEU A 1 98 ? -4.062 -16.609 -15.094 1 95.81 98 LEU A C 1
ATOM 740 O O . LEU A 1 98 ? -3.316 -17.5 -15.523 1 95.81 98 LEU A O 1
ATOM 744 N N . SER A 1 99 ? -5.086 -16.031 -15.68 1 88.75 99 SER A N 1
ATOM 745 C CA . SER A 1 99 ? -5.273 -16.406 -17.078 1 88.75 99 SER A CA 1
ATOM 746 C C . SER A 1 99 ? -4.402 -15.555 -18 1 88.75 99 SER A C 1
ATOM 748 O O . SER A 1 99 ? -4.121 -14.391 -17.688 1 88.75 99 SER A O 1
ATOM 750 N N . GLU A 1 100 ? -3.748 -16.109 -19.031 1 70.5 100 GLU A N 1
ATOM 751 C CA . GLU A 1 100 ? -2.869 -15.453 -20 1 70.5 100 GLU A CA 1
ATOM 752 C C . GLU A 1 100 ? -3.602 -14.344 -20.75 1 70.5 100 GLU A C 1
ATOM 754 O O . GLU A 1 100 ? -4.816 -14.414 -20.938 1 70.5 100 GLU A O 1
ATOM 759 N N . MET B 1 1 ? -11.523 19.297 13.414 1 88.5 1 MET B N 1
ATOM 760 C CA . MET B 1 1 ? -11.641 18.078 14.195 1 88.5 1 MET B CA 1
ATOM 761 C C . MET B 1 1 ? -10.266 17.531 14.57 1 88.5 1 MET B C 1
ATOM 763 O O . MET B 1 1 ? -9.305 17.688 13.812 1 88.5 1 MET B O 1
ATOM 767 N N . ALA B 1 2 ? -10.078 17.109 15.844 1 95.69 2 ALA B N 1
ATOM 768 C CA . ALA B 1 2 ? -8.828 16.469 16.266 1 95.69 2 ALA B CA 1
ATOM 769 C C . ALA B 1 2 ? -8.977 14.945 16.281 1 95.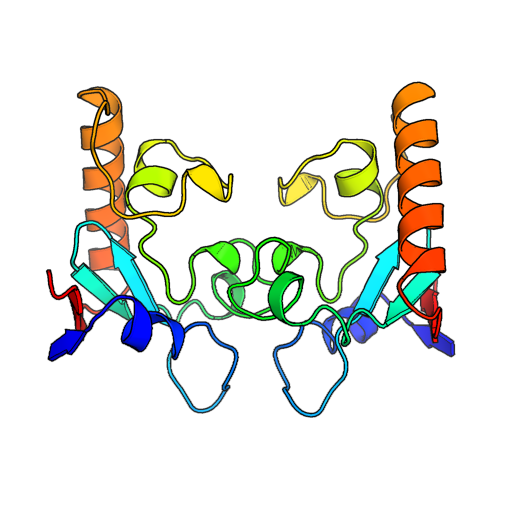69 2 ALA B C 1
ATOM 771 O O . ALA B 1 2 ? -9.945 14.414 16.828 1 95.69 2 ALA B O 1
ATOM 772 N N . LEU B 1 3 ? -8.055 14.305 15.578 1 96.69 3 LEU B N 1
ATOM 773 C CA . LEU B 1 3 ? -8.055 12.852 15.531 1 96.69 3 LEU B CA 1
ATOM 774 C C . LEU B 1 3 ? -6.77 12.281 16.125 1 96.69 3 LEU B C 1
ATOM 776 O O . LEU B 1 3 ? -5.684 12.828 15.906 1 96.69 3 LEU B O 1
ATOM 780 N N . SER B 1 4 ? -6.934 11.219 16.891 1 96.69 4 SER B N 1
ATOM 781 C CA . SER B 1 4 ? -5.758 10.445 17.266 1 96.69 4 SER B CA 1
ATOM 782 C C . SER B 1 4 ? -5.32 9.523 16.125 1 96.69 4 SER B C 1
ATOM 784 O O . SER B 1 4 ? -6.07 9.312 15.164 1 96.69 4 SER B O 1
ATOM 786 N N . LEU B 1 5 ? -4.09 9.008 16.281 1 94.56 5 LEU B N 1
ATOM 787 C CA . LEU B 1 5 ? -3.611 8.055 15.281 1 94.56 5 LEU B CA 1
ATOM 788 C C . LEU B 1 5 ? -4.527 6.84 15.203 1 94.56 5 LEU B C 1
ATOM 790 O O . LEU B 1 5 ? -4.789 6.324 14.117 1 94.56 5 LEU B O 1
ATOM 794 N N . SER B 1 6 ? -4.98 6.465 16.391 1 95 6 SER B N 1
ATOM 795 C CA . SER B 1 6 ? -5.879 5.316 16.438 1 95 6 SER B CA 1
ATOM 796 C C . SER B 1 6 ? -7.188 5.609 15.719 1 95 6 SER B C 1
ATOM 798 O O . SER B 1 6 ? -7.727 4.746 15.023 1 95 6 SER B O 1
ATOM 800 N N . GLN B 1 7 ? -7.715 6.762 15.852 1 96.5 7 GLN B N 1
ATOM 801 C CA . GLN B 1 7 ? -8.938 7.164 15.164 1 96.5 7 GLN B CA 1
ATOM 802 C C . GLN B 1 7 ? -8.703 7.312 13.664 1 96.5 7 GLN B C 1
ATOM 804 O O . GLN B 1 7 ? -9.555 6.926 12.859 1 96.5 7 GLN B O 1
ATOM 809 N N . LEU B 1 8 ? -7.523 7.879 13.328 1 97.31 8 LEU B N 1
ATOM 810 C CA . LEU B 1 8 ? -7.176 8.086 11.922 1 97.31 8 LEU B CA 1
ATOM 811 C C . LEU B 1 8 ? -7.176 6.762 11.164 1 97.31 8 LEU B C 1
ATOM 813 O O . LEU B 1 8 ? -7.574 6.715 10 1 97.31 8 LEU B O 1
ATOM 817 N N . LYS B 1 9 ? -6.828 5.711 11.789 1 95.69 9 LYS B N 1
ATOM 818 C CA . LYS B 1 9 ? -6.691 4.383 11.195 1 95.69 9 LYS B CA 1
ATOM 819 C C . LYS B 1 9 ? -8.031 3.879 10.664 1 95.69 9 LYS B C 1
ATOM 821 O O . LYS B 1 9 ? -8.07 3.025 9.773 1 95.69 9 LYS B O 1
ATOM 826 N N . GLN B 1 10 ? -9.133 4.414 11.117 1 95.38 10 GLN B N 1
ATOM 827 C CA . GLN B 1 10 ? -10.461 3.99 10.688 1 95.38 10 GLN B CA 1
ATOM 828 C C . GLN B 1 10 ? -10.789 4.531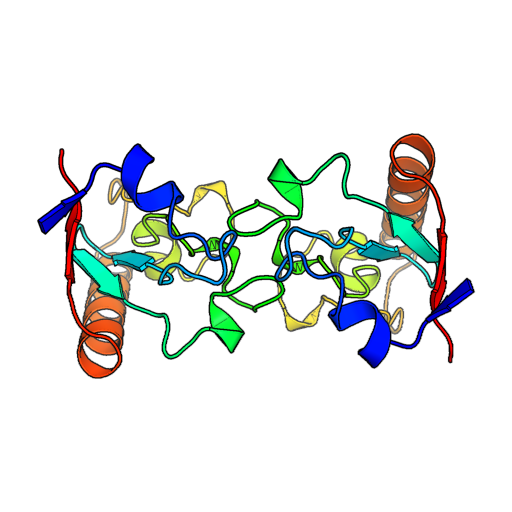 9.297 1 95.38 10 GLN B C 1
ATOM 830 O O . GLN B 1 10 ? -11.766 4.117 8.68 1 95.38 10 GLN B O 1
ATOM 835 N N . PHE B 1 11 ? -9.953 5.344 8.812 1 97.5 11 PHE B N 1
ATOM 836 C CA . PHE B 1 11 ? -10.188 6 7.531 1 97.5 11 PHE B CA 1
ATOM 837 C C . PHE B 1 11 ? -9.141 5.586 6.508 1 97.5 11 PHE B C 1
ATOM 839 O O . PHE B 1 11 ? -8.656 6.418 5.738 1 97.5 11 PHE B O 1
ATOM 846 N N . ASP B 1 12 ? -8.828 4.305 6.523 1 96.75 12 ASP B N 1
ATOM 847 C CA . ASP B 1 12 ? -7.75 3.748 5.715 1 96.75 12 ASP B CA 1
ATOM 848 C C . ASP B 1 12 ? -8.289 3.162 4.41 1 96.75 12 ASP B C 1
ATOM 850 O O . ASP B 1 12 ? -7.547 2.52 3.66 1 96.75 12 ASP B O 1
ATOM 854 N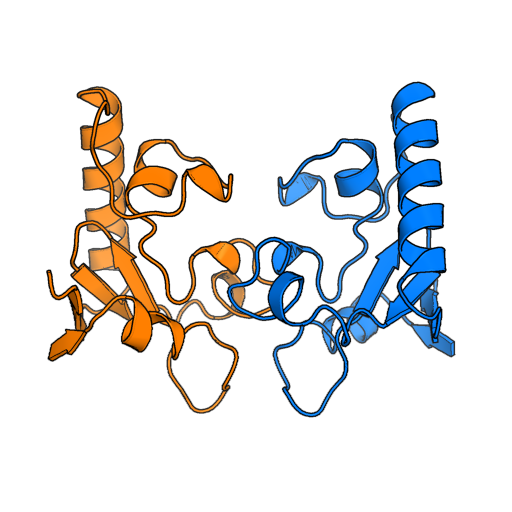 N . GLY B 1 13 ? -9.602 3.27 4.242 1 94.38 13 GLY B N 1
ATOM 855 C CA . GLY B 1 13 ? -10.219 2.758 3.025 1 94.38 13 GLY B CA 1
ATOM 856 C C . GLY B 1 13 ? -10.789 1.362 3.189 1 94.38 13 GLY B C 1
ATOM 857 O O . GLY B 1 13 ? -11.305 0.782 2.232 1 94.38 13 GLY B O 1
ATOM 858 N N . SER B 1 14 ? -10.758 0.801 4.363 1 93.06 14 SER B N 1
ATOM 859 C CA . SER B 1 14 ? -11.297 -0.531 4.609 1 93.06 14 SER B CA 1
ATOM 860 C C . SER B 1 14 ? -12.828 -0.522 4.578 1 93.06 14 SER B C 1
ATOM 862 O O . SER B 1 14 ? -13.453 -1.544 4.289 1 93.06 14 SER B O 1
ATOM 864 N N . ASP B 1 15 ? -13.43 0.55 4.961 1 93.19 15 ASP B N 1
ATOM 865 C CA . ASP B 1 15 ? -14.875 0.765 4.91 1 93.19 15 ASP B CA 1
ATOM 866 C C . ASP B 1 15 ? -15.25 1.731 3.789 1 93.19 15 ASP B C 1
ATOM 868 O O . ASP B 1 15 ? -14.969 2.928 3.873 1 93.19 15 ASP B O 1
ATOM 872 N N . PRO B 1 16 ? -15.836 1.136 2.752 1 91.31 16 PRO B N 1
ATOM 873 C CA . PRO B 1 16 ? -16.156 1.992 1.604 1 91.31 16 PRO B CA 1
ATOM 874 C C . PRO B 1 16 ? -17.141 3.1 1.948 1 91.31 16 PRO B C 1
ATOM 876 O O . PRO B 1 16 ? -17.297 4.055 1.182 1 91.31 16 PRO B O 1
ATOM 879 N N . SER B 1 17 ? -17.828 3.08 3.002 1 94.25 17 SER B N 1
ATOM 880 C CA . SER B 1 17 ? -18.781 4.102 3.416 1 94.25 17 SER B CA 1
ATOM 881 C C . SER B 1 17 ? -18.078 5.258 4.121 1 94.25 17 SER B C 1
ATOM 883 O O . SER B 1 17 ? -18.703 6.297 4.375 1 94.25 17 SER B O 1
ATOM 885 N N . LYS B 1 18 ? -16.828 5.141 4.387 1 96.19 18 LYS B N 1
ATOM 886 C CA . LYS B 1 18 ? -16.047 6.18 5.062 1 96.19 18 LYS B CA 1
ATOM 887 C C . LYS B 1 18 ? -15.055 6.832 4.105 1 96.19 18 LYS B C 1
ATOM 889 O O . LYS B 1 18 ? -14.609 6.203 3.143 1 96.19 18 LYS B O 1
ATOM 894 N N . PRO B 1 19 ? -14.758 8.078 4.375 1 97.62 19 PRO B N 1
ATOM 895 C CA . PRO B 1 19 ? -13.703 8.703 3.578 1 97.62 19 PRO B CA 1
ATOM 896 C C . PRO B 1 19 ? -12.32 8.102 3.859 1 97.62 19 PRO B C 1
ATOM 898 O O . PRO B 1 19 ? -12.18 7.262 4.75 1 97.62 19 PRO B O 1
ATOM 901 N N . ILE B 1 20 ? -11.336 8.438 2.955 1 98.19 20 ILE B N 1
ATOM 902 C CA . ILE B 1 20 ? -9.938 8.07 3.164 1 98.19 20 ILE B CA 1
ATOM 903 C C . ILE B 1 20 ? -9.141 9.297 3.592 1 98.19 20 ILE B C 1
ATOM 905 O O . ILE B 1 20 ? -9.195 10.344 2.932 1 98.19 20 ILE B O 1
ATOM 909 N N . TYR B 1 21 ? -8.391 9.164 4.715 1 98.62 21 TYR B N 1
ATOM 910 C CA . TYR B 1 21 ? -7.633 10.289 5.25 1 98.62 21 TYR B CA 1
ATOM 911 C C . TYR B 1 21 ? -6.141 9.984 5.273 1 98.62 21 TYR B C 1
ATOM 913 O O . TYR B 1 21 ? -5.742 8.828 5.441 1 98.62 21 TYR B O 1
ATOM 921 N N . VAL B 1 22 ? -5.312 11 5.109 1 98.38 22 VAL B N 1
ATOM 922 C CA . VAL B 1 22 ? -3.863 10.961 5.262 1 98.38 22 VAL B CA 1
ATOM 923 C C . VAL B 1 22 ? -3.395 12.164 6.074 1 98.38 22 VAL B C 1
ATOM 925 O O . VAL B 1 22 ? -3.857 13.289 5.859 1 98.38 22 VAL B O 1
ATOM 928 N N . ALA B 1 23 ? -2.545 11.898 7.02 1 98.5 23 ALA B N 1
ATOM 929 C CA . ALA B 1 23 ? -1.992 13.023 7.773 1 98.5 23 ALA B CA 1
ATOM 930 C C . ALA B 1 23 ? -0.631 13.438 7.223 1 98.5 23 ALA B C 1
ATOM 932 O O . ALA B 1 23 ? 0.189 12.586 6.871 1 98.5 23 ALA B O 1
ATOM 933 N N . VAL B 1 24 ? -0.469 14.672 7.09 1 98.19 24 VAL B N 1
ATOM 934 C CA . VAL B 1 24 ? 0.79 15.289 6.68 1 98.19 24 VAL B CA 1
ATOM 935 C C . VAL B 1 24 ? 1.108 16.469 7.594 1 98.19 24 VAL B C 1
ATOM 937 O O . VAL B 1 24 ? 0.341 17.438 7.664 1 98.19 24 VAL B O 1
ATOM 940 N N . LYS B 1 25 ? 2.188 16.328 8.297 1 96.81 25 LYS B N 1
ATOM 941 C CA . LYS B 1 25 ? 2.633 17.375 9.219 1 96.81 25 LYS B CA 1
ATOM 942 C C . LYS B 1 25 ? 1.537 17.719 10.227 1 96.81 25 LYS B C 1
ATOM 944 O O . LYS B 1 25 ? 1.273 18.891 10.477 1 96.81 25 LYS B O 1
ATOM 949 N N . GLY B 1 26 ? 0.898 16.75 10.672 1 95.81 26 GLY B N 1
ATOM 950 C CA . GLY B 1 26 ? -0.083 16.906 11.734 1 95.81 26 GLY B CA 1
ATOM 951 C C . GLY B 1 26 ? -1.446 17.328 11.227 1 95.81 26 GLY B C 1
ATOM 952 O O . GLY B 1 26 ? -2.41 17.391 11.992 1 95.81 26 GLY B O 1
ATOM 953 N N . ARG B 1 27 ? -1.549 17.625 9.992 1 97.5 27 ARG B N 1
ATOM 954 C CA . ARG B 1 27 ? -2.832 17.969 9.391 1 97.5 27 ARG B CA 1
ATOM 955 C C . ARG B 1 27 ? -3.447 16.766 8.688 1 97.5 27 ARG B C 1
ATOM 957 O O . ARG B 1 27 ? -2.732 15.961 8.078 1 97.5 27 ARG B O 1
ATOM 964 N N . VAL B 1 28 ? -4.762 16.672 8.828 1 98.5 28 VAL B N 1
ATOM 965 C CA . VAL B 1 28 ? -5.453 15.531 8.242 1 98.5 28 VAL B CA 1
ATOM 966 C C . VAL B 1 28 ? -6.156 15.945 6.953 1 98.5 28 VAL B C 1
ATOM 968 O O . VAL B 1 28 ? -6.992 16.859 6.961 1 98.5 28 VAL B O 1
ATOM 971 N N . PHE B 1 29 ? -5.844 15.25 5.844 1 98.75 29 PHE B N 1
ATOM 972 C CA . PHE B 1 29 ? -6.391 15.539 4.523 1 98.75 29 PHE B CA 1
ATOM 973 C C . PHE B 1 29 ? -7.391 14.469 4.102 1 98.75 29 PHE B C 1
ATOM 975 O O . PHE B 1 29 ? -7.148 13.281 4.301 1 98.75 29 PHE B O 1
ATOM 982 N N . ASP B 1 30 ? -8.531 14.922 3.602 1 98.75 30 ASP B N 1
ATOM 983 C CA . ASP B 1 30 ? -9.477 14.008 2.967 1 98.75 30 ASP B CA 1
ATOM 984 C C . ASP B 1 30 ? -9.07 13.711 1.525 1 98.75 30 ASP B C 1
ATOM 986 O O . ASP B 1 30 ? -9.305 14.523 0.627 1 98.75 30 ASP B O 1
ATOM 990 N N . VAL B 1 31 ? -8.492 12.477 1.324 1 98.56 31 VAL B N 1
ATOM 991 C CA . VAL B 1 31 ? -7.973 12.133 0.003 1 98.56 31 VAL B CA 1
ATOM 992 C C . VAL B 1 31 ? -8.961 11.227 -0.724 1 98.56 31 VAL B C 1
ATOM 994 O O . VAL B 1 31 ? -8.586 10.508 -1.651 1 98.56 31 VAL B O 1
ATOM 997 N N . THR B 1 32 ? -10.211 11.195 -0.354 1 98 32 THR B N 1
ATOM 998 C CA . THR B 1 32 ? -11.242 10.359 -0.95 1 98 32 THR B CA 1
ATOM 999 C C . THR B 1 32 ? -11.312 10.57 -2.459 1 98 32 THR B C 1
ATOM 1001 O O . THR B 1 32 ? -11.523 9.625 -3.219 1 98 32 THR B O 1
ATOM 1004 N N . ALA B 1 33 ? -11.133 11.789 -2.852 1 97.31 33 ALA B N 1
ATOM 1005 C CA . ALA B 1 33 ? -11.156 12.102 -4.281 1 97.31 33 ALA B CA 1
ATOM 1006 C C . ALA B 1 33 ? -10.047 11.352 -5.02 1 97.31 33 ALA B C 1
ATOM 1008 O O . ALA B 1 33 ? -10.109 11.188 -6.238 1 97.31 33 ALA B O 1
ATOM 1009 N N . GLY B 1 34 ? -9 10.969 -4.344 1 96.81 34 G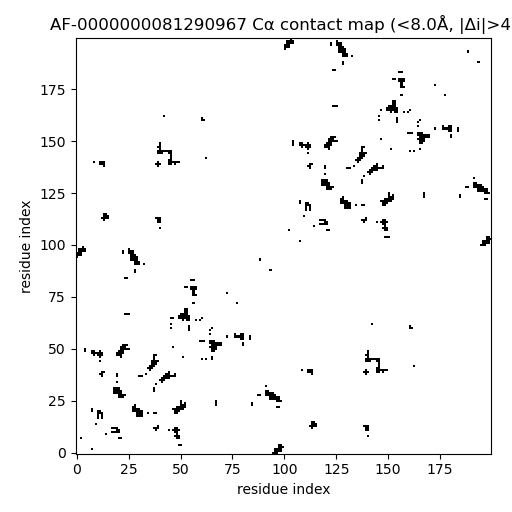LY B N 1
ATOM 1010 C CA . GLY B 1 34 ? -7.91 10.172 -4.887 1 96.81 34 GLY B CA 1
ATOM 1011 C C . GLY B 1 34 ? -7.977 8.711 -4.469 1 96.81 34 GLY B C 1
ATOM 1012 O O . GLY B 1 34 ? -6.941 8.094 -4.207 1 96.81 34 GLY B O 1
ATOM 1013 N N . LYS B 1 35 ? -9.117 8.164 -4.398 1 95.12 35 LYS B N 1
ATOM 1014 C CA . LYS B 1 35 ? -9.344 6.801 -3.939 1 95.12 35 LYS B CA 1
ATOM 1015 C C . LYS B 1 35 ? -8.57 5.801 -4.793 1 95.12 35 LYS B C 1
ATOM 1017 O O . LYS B 1 35 ? -8.086 4.785 -4.285 1 95.12 35 LYS B O 1
ATOM 1022 N N . SER B 1 36 ? -8.359 6.035 -6.012 1 93.56 36 SER B N 1
ATOM 1023 C CA . SER B 1 36 ? -7.609 5.141 -6.887 1 93.56 36 SER B CA 1
ATOM 1024 C C . SER B 1 36 ? -6.148 5.039 -6.453 1 93.56 36 SER B C 1
ATOM 1026 O O . SER B 1 36 ? -5.496 4.023 -6.691 1 93.56 36 SER B O 1
ATOM 1028 N N . PHE B 1 37 ? -5.641 6.086 -5.754 1 95.19 37 PHE B N 1
ATOM 1029 C CA . PHE B 1 37 ? -4.25 6.125 -5.32 1 95.19 37 PHE B CA 1
ATOM 1030 C C . PHE B 1 37 ? -4.121 5.625 -3.885 1 95.19 37 PHE B C 1
ATOM 1032 O O . PHE B 1 37 ? -3.23 4.828 -3.576 1 95.19 37 PHE B O 1
ATOM 1039 N N . TYR B 1 38 ? -5.07 6.113 -3.111 1 97 38 TYR B N 1
ATOM 1040 C CA . TYR B 1 38 ? -4.887 5.918 -1.677 1 97 38 TYR B CA 1
ATOM 1041 C C . TYR B 1 38 ? -5.738 4.758 -1.174 1 97 38 TYR B C 1
ATOM 1043 O O . TYR B 1 38 ? -5.539 4.27 -0.059 1 97 38 TYR B O 1
ATOM 1051 N N . GLY B 1 39 ? -6.742 4.309 -1.945 1 95.5 39 GLY B N 1
ATOM 1052 C CA . GLY B 1 39 ? -7.602 3.195 -1.573 1 95.5 39 GLY B CA 1
ATOM 1053 C C . GLY B 1 39 ? -6.926 1.845 -1.723 1 95.5 39 GLY B C 1
ATOM 1054 O O . GLY B 1 39 ? -5.766 1.766 -2.133 1 95.5 39 GLY B O 1
ATOM 1055 N N . PRO B 1 40 ? -7.699 0.796 -1.353 1 93.5 40 PRO B N 1
ATOM 1056 C CA . PRO B 1 40 ? -7.16 -0.559 -1.489 1 93.5 40 PRO B CA 1
ATOM 1057 C C . PRO B 1 40 ? -6.617 -0.839 -2.889 1 93.5 40 PRO B C 1
ATOM 1059 O O . PRO B 1 40 ? -7.238 -0.452 -3.883 1 93.5 40 PRO B O 1
ATOM 1062 N N . GLY B 1 41 ? -5.367 -1.475 -2.875 1 90.69 41 GLY B N 1
ATOM 1063 C CA . GLY B 1 41 ? -4.766 -1.808 -4.156 1 90.69 41 GLY B CA 1
ATOM 1064 C C . GLY B 1 41 ? -4.117 -0.619 -4.84 1 90.69 41 GLY B C 1
ATOM 1065 O O . GLY B 1 41 ? -3.492 -0.765 -5.891 1 90.69 41 GLY B O 1
ATOM 1066 N N . GLY B 1 42 ? -4.305 0.588 -4.293 1 93 42 GLY B N 1
ATOM 1067 C CA . GLY B 1 42 ? -3.717 1.794 -4.859 1 93 42 GLY B CA 1
ATOM 1068 C C . GLY B 1 42 ? -2.221 1.896 -4.625 1 93 42 GLY B C 1
ATOM 1069 O O . GLY B 1 42 ? -1.676 1.21 -3.758 1 93 42 GLY B O 1
ATOM 1070 N N . SER B 1 43 ? -1.579 2.844 -5.352 1 92.69 43 SER B N 1
ATOM 1071 C CA . SER B 1 43 ? -0.13 3 -5.277 1 92.69 43 SER B CA 1
ATOM 1072 C C . SER B 1 43 ? 0.294 3.609 -3.945 1 92.69 43 SER B C 1
ATOM 1074 O O . SER B 1 43 ? 1.426 3.41 -3.498 1 92.69 43 SER B O 1
ATOM 1076 N N . TYR B 1 44 ? -0.608 4.324 -3.34 1 95.38 44 TYR B N 1
ATOM 1077 C CA . TYR B 1 44 ? -0.278 5.02 -2.1 1 95.38 44 TYR B CA 1
ATOM 1078 C C . TYR B 1 44 ? -1.155 4.531 -0.952 1 95.38 44 TYR B C 1
ATOM 1080 O O . TYR B 1 44 ? -1.324 5.23 0.049 1 95.38 44 TYR B O 1
ATOM 1088 N N . CYS B 1 45 ? -1.679 3.305 -1.143 1 96.12 45 CYS B N 1
ATOM 1089 C CA . CYS B 1 45 ? -2.605 2.746 -0.165 1 96.12 45 CYS B CA 1
ATOM 1090 C C . CYS B 1 45 ? -1.952 2.641 1.208 1 96.12 45 CYS B C 1
ATOM 1092 O O . CYS B 1 45 ? -2.635 2.713 2.232 1 96.12 45 CYS B O 1
ATOM 1094 N N . MET B 1 46 ? -0.63 2.613 1.292 1 95.06 46 MET B N 1
ATOM 1095 C CA . MET B 1 46 ? 0.08 2.455 2.559 1 95.06 46 MET B CA 1
ATOM 1096 C C . MET B 1 46 ? 0.023 3.738 3.379 1 95.06 46 MET B C 1
ATOM 1098 O O . MET B 1 46 ? 0.312 3.729 4.578 1 95.06 46 MET B O 1
ATOM 1102 N N . PHE B 1 47 ? -0.389 4.816 2.801 1 97.31 47 PHE B N 1
ATOM 1103 C CA . PHE B 1 47 ? -0.456 6.098 3.498 1 97.31 47 PHE B CA 1
ATOM 1104 C C . PHE B 1 47 ? -1.831 6.305 4.121 1 97.31 47 PHE B C 1
ATOM 1106 O O . PHE B 1 47 ? -2.008 7.18 4.969 1 97.31 47 PHE B O 1
ATOM 1113 N N . ALA B 1 48 ? -2.791 5.531 3.654 1 97.44 48 ALA B N 1
ATOM 1114 C CA . ALA B 1 48 ? -4.168 5.727 4.098 1 97.44 48 ALA B CA 1
ATOM 1115 C C . ALA B 1 48 ? -4.309 5.449 5.594 1 97.44 48 ALA B C 1
ATOM 1117 O O . ALA B 1 48 ? -3.844 4.414 6.086 1 97.44 48 ALA B O 1
ATOM 1118 N N . GLY B 1 49 ? -4.918 6.43 6.246 1 97.38 49 GLY B N 1
ATOM 1119 C CA . GLY B 1 49 ? -5.172 6.262 7.668 1 97.38 49 GLY B CA 1
ATOM 1120 C C . GLY B 1 49 ? -3.928 6.414 8.523 1 97.38 49 GLY B C 1
ATOM 1121 O O . GLY B 1 49 ? -3.898 5.98 9.672 1 97.38 49 GLY B O 1
ATOM 1122 N N . LYS B 1 50 ? -2.84 7.004 7.965 1 97.38 50 LYS B N 1
ATOM 1123 C CA . LYS B 1 50 ? -1.578 7.133 8.688 1 97.38 50 LYS B CA 1
ATOM 1124 C C . LYS B 1 50 ? -0.981 8.523 8.5 1 97.38 50 LYS B C 1
ATOM 1126 O O . LYS B 1 50 ? -1.518 9.344 7.754 1 97.38 50 LYS B O 1
ATOM 1131 N N . ASP B 1 51 ? -0.003 8.805 9.297 1 97.62 51 ASP B N 1
ATOM 1132 C CA . ASP B 1 51 ? 0.807 10 9.094 1 97.62 51 ASP B CA 1
ATOM 1133 C C . ASP B 1 51 ? 1.952 9.727 8.117 1 97.62 51 ASP B C 1
ATOM 1135 O O . ASP B 1 51 ? 2.857 8.953 8.422 1 97.62 51 ASP B O 1
ATOM 1139 N N . ALA B 1 52 ? 1.896 10.375 6.973 1 97.81 52 ALA B N 1
ATOM 1140 C CA . ALA B 1 52 ? 2.834 10.094 5.887 1 97.81 52 ALA B CA 1
ATOM 1141 C C . ALA B 1 52 ? 3.99 11.094 5.895 1 97.81 52 ALA B C 1
ATOM 1143 O O . ALA B 1 52 ? 4.781 11.141 4.949 1 97.81 52 ALA B O 1
ATOM 1144 N N . SER B 1 53 ? 4.176 11.898 6.922 1 98.31 53 SER B N 1
ATOM 1145 C CA . SER B 1 53 ? 5.086 13.039 6.922 1 98.31 53 SER B CA 1
ATOM 1146 C C . SER B 1 53 ? 6.516 12.602 6.629 1 98.31 53 SER B C 1
ATOM 1148 O O . SER B 1 53 ? 7.125 13.055 5.656 1 98.31 53 SER B O 1
ATOM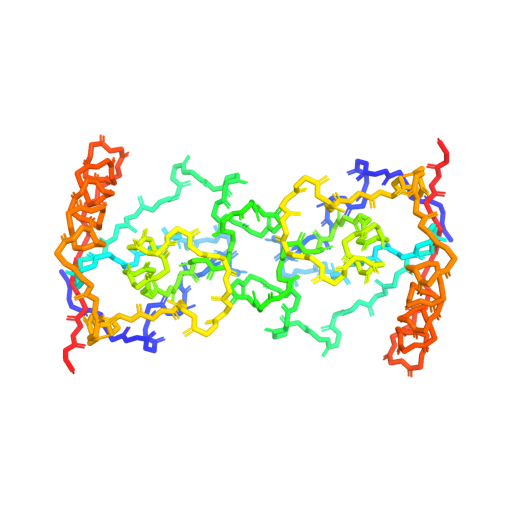 1150 N N . ARG B 1 54 ? 7.031 11.648 7.422 1 98.19 54 ARG B N 1
ATOM 1151 C CA . ARG B 1 54 ? 8.43 11.258 7.258 1 98.19 54 ARG B CA 1
ATOM 1152 C C . ARG B 1 54 ? 8.648 10.57 5.91 1 98.19 54 ARG B C 1
ATOM 1154 O O . ARG B 1 54 ? 9.641 10.836 5.23 1 98.19 54 ARG B O 1
ATOM 1161 N N . ALA B 1 55 ? 7.688 9.734 5.559 1 97.12 55 ALA B N 1
ATOM 1162 C CA . ALA B 1 55 ? 7.797 9.039 4.277 1 97.12 55 ALA B CA 1
ATOM 1163 C C . ALA B 1 55 ? 7.836 10.031 3.117 1 97.12 55 ALA B C 1
ATOM 1165 O O . ALA B 1 55 ? 8.648 9.891 2.203 1 97.12 55 ALA B O 1
ATOM 1166 N N . LEU B 1 56 ? 7 11.031 3.15 1 97.88 56 LEU B N 1
ATOM 1167 C CA . LEU B 1 56 ? 6.957 12.055 2.107 1 97.88 56 LEU B CA 1
ATOM 1168 C C . LEU B 1 56 ? 8.234 12.883 2.1 1 97.88 56 LEU B C 1
ATOM 1170 O O . LEU B 1 56 ? 8.797 13.156 1.035 1 97.88 56 LEU B O 1
ATOM 1174 N N . ALA B 1 57 ? 8.703 13.188 3.232 1 98.5 57 ALA B N 1
ATOM 1175 C CA . ALA B 1 57 ? 9.938 13.961 3.334 1 98.5 57 ALA B CA 1
ATOM 1176 C C . ALA B 1 57 ? 11.094 13.227 2.66 1 98.5 57 ALA B C 1
ATOM 1178 O O . ALA B 1 57 ? 11.914 13.844 1.979 1 98.5 57 ALA B O 1
ATOM 1179 N N . LYS B 1 58 ? 11.047 11.922 2.838 1 97.44 58 LYS B N 1
ATOM 1180 C CA . LYS B 1 58 ? 12.148 11.102 2.338 1 97.44 58 LYS B CA 1
ATOM 1181 C C . LYS B 1 58 ? 11.828 10.531 0.959 1 97.44 58 LYS B C 1
ATOM 1183 O O . LYS B 1 58 ? 12.656 9.836 0.364 1 97.44 58 LYS B O 1
ATOM 1188 N N . MET B 1 59 ? 10.586 10.773 0.522 1 95.06 59 MET B N 1
ATOM 1189 C CA . MET B 1 59 ? 10.117 10.148 -0.713 1 95.06 59 MET B CA 1
ATOM 1190 C C . MET B 1 59 ? 10.32 8.641 -0.675 1 95.06 59 MET B C 1
ATOM 1192 O O . MET B 1 59 ? 10.859 8.055 -1.618 1 95.06 59 MET B O 1
ATOM 1196 N N . SER B 1 60 ? 10.023 8.172 0.436 1 92.12 60 SER B N 1
ATOM 1197 C CA . SER B 1 60 ? 10.188 6.758 0.746 1 92.12 60 SER B CA 1
ATOM 1198 C C . SER B 1 60 ? 8.836 6.047 0.816 1 92.12 60 SER B C 1
ATOM 1200 O O . SER B 1 60 ? 7.844 6.629 1.257 1 92.12 60 SER B O 1
ATOM 1202 N N . LYS B 1 61 ? 8.727 4.785 0.451 1 89.06 61 LYS B N 1
ATOM 1203 C CA . LYS B 1 61 ? 7.527 3.969 0.584 1 89.06 61 LYS B CA 1
ATOM 1204 C C . LYS B 1 61 ? 7.727 2.854 1.606 1 89.06 61 LYS B C 1
ATOM 1206 O O . LYS B 1 61 ? 6.906 1.942 1.708 1 89.06 61 LYS B O 1
ATOM 1211 N N . GLU B 1 62 ? 8.852 2.965 2.326 1 88.81 62 GLU B N 1
ATOM 1212 C CA . GLU B 1 62 ? 9.141 1.98 3.363 1 88.81 62 GLU B CA 1
ATOM 1213 C C . GLU B 1 62 ? 8.227 2.162 4.57 1 88.81 62 GLU B C 1
ATOM 1215 O O . GLU B 1 62 ? 8.031 3.283 5.047 1 88.81 62 GLU B O 1
ATOM 1220 N N . GLU B 1 63 ? 7.738 1.087 5.02 1 90.31 63 GLU B N 1
ATOM 1221 C CA . GLU B 1 63 ? 6.805 1.11 6.141 1 90.31 63 GLU B CA 1
ATOM 1222 C C . GLU B 1 63 ? 7.402 1.834 7.344 1 90.31 63 GLU B C 1
ATOM 1224 O O . GLU B 1 63 ? 6.695 2.539 8.062 1 90.31 63 GLU B O 1
ATOM 1229 N N . ALA B 1 64 ? 8.742 1.7 7.566 1 91.38 64 ALA B N 1
ATOM 1230 C CA . ALA B 1 64 ? 9.43 2.281 8.719 1 91.38 64 ALA B CA 1
ATOM 1231 C C . ALA B 1 64 ? 9.383 3.807 8.672 1 91.38 64 ALA B C 1
ATOM 1233 O O . ALA B 1 64 ? 9.477 4.469 9.711 1 91.38 64 ALA B O 1
ATOM 1234 N N . ASP B 1 65 ? 9.188 4.297 7.5 1 95.5 65 ASP B N 1
ATOM 1235 C CA . ASP B 1 65 ? 9.18 5.746 7.336 1 95.5 65 ASP B CA 1
ATOM 1236 C C . ASP B 1 65 ? 7.758 6.301 7.383 1 95.5 65 ASP B C 1
ATOM 1238 O O . ASP B 1 65 ? 7.559 7.516 7.418 1 95.5 65 ASP B O 1
ATOM 1242 N N . ILE B 1 66 ? 6.785 5.504 7.402 1 95.44 66 ILE B N 1
ATOM 1243 C CA . ILE B 1 66 ? 5.402 5.965 7.414 1 95.44 66 ILE B CA 1
ATOM 1244 C C . ILE B 1 66 ? 4.98 6.293 8.844 1 95.44 66 ILE B C 1
ATOM 1246 O O . ILE B 1 66 ? 4.34 5.473 9.508 1 95.44 66 ILE B O 1
ATOM 1250 N N . CYS B 1 67 ? 5.352 7.504 9.195 1 95 67 CYS B N 1
ATOM 1251 C CA . CYS B 1 67 ? 5.059 8.016 10.531 1 95 67 CYS B CA 1
ATOM 1252 C C . CYS B 1 67 ? 5.215 9.531 10.57 1 95 67 CYS B C 1
ATOM 1254 O O . CYS B 1 67 ? 5.633 10.148 9.586 1 95 67 CYS B O 1
ATOM 1256 N N . GLY B 1 68 ? 4.867 10.102 11.68 1 95.62 68 GLY B N 1
ATOM 1257 C CA . GLY B 1 68 ? 4.852 11.555 11.797 1 95.62 68 GLY B CA 1
ATOM 1258 C C . GLY B 1 68 ? 6.152 12.125 12.336 1 95.62 68 GLY B C 1
ATOM 1259 O O . GLY B 1 68 ? 6.27 13.328 12.539 1 95.62 68 GLY B O 1
ATOM 1260 N N . SER B 1 69 ? 7.195 11.242 12.609 1 95.5 69 SER B N 1
ATOM 1261 C CA . SER B 1 69 ? 8.438 11.719 13.219 1 95.5 69 SER B CA 1
ATOM 1262 C C . SER B 1 69 ? 9.258 12.539 12.227 1 95.5 69 SER B C 1
ATOM 1264 O O . SER B 1 69 ? 9.508 12.094 11.102 1 95.5 69 SER B O 1
ATOM 1266 N N . LEU B 1 70 ? 9.719 13.672 12.68 1 96.44 70 LEU B N 1
ATOM 1267 C CA . LEU B 1 70 ? 10.547 14.539 11.852 1 96.44 70 LEU B CA 1
ATOM 1268 C C . LEU B 1 70 ? 11.992 14.555 12.344 1 96.44 70 LEU B C 1
ATOM 1270 O O . LEU B 1 70 ? 12.812 15.328 11.844 1 96.44 70 LEU B O 1
ATOM 1274 N N . ASP B 1 71 ? 12.188 13.695 13.266 1 96.12 71 ASP B N 1
ATOM 1275 C CA . ASP B 1 71 ? 13.508 13.656 13.875 1 96.12 71 ASP B CA 1
ATOM 1276 C C . ASP B 1 71 ? 14.57 13.242 12.859 1 96.12 71 ASP B C 1
ATOM 1278 O O . ASP B 1 71 ? 14.391 12.266 12.125 1 96.12 71 ASP B O 1
ATOM 1282 N N . GLY B 1 72 ? 15.633 13.992 12.828 1 96.81 72 GLY B N 1
ATOM 1283 C CA . GLY B 1 72 ? 16.781 13.617 12.023 1 96.81 72 GLY B CA 1
ATOM 1284 C C . GLY B 1 72 ? 16.641 14 10.562 1 96.81 72 GLY B C 1
ATOM 1285 O O . GLY B 1 72 ? 17.531 13.719 9.758 1 96.81 72 GLY B O 1
ATOM 1286 N N . LEU B 1 73 ? 15.609 14.625 10.203 1 97.38 73 LEU B N 1
ATOM 1287 C CA . LEU B 1 73 ? 15.453 15.07 8.828 1 97.38 73 LEU B CA 1
ATOM 1288 C C . LEU B 1 73 ? 16.375 16.25 8.531 1 97.38 73 LEU B C 1
ATOM 1290 O O . LEU B 1 73 ? 16.578 17.125 9.375 1 97.38 73 LEU B O 1
ATOM 1294 N N . THR B 1 74 ? 16.828 16.188 7.383 1 97.88 74 THR B N 1
ATOM 1295 C CA . THR B 1 74 ? 17.672 17.297 6.93 1 97.88 74 THR B CA 1
ATOM 1296 C C . THR B 1 74 ? 16.812 18.484 6.5 1 97.88 74 THR B C 1
ATOM 1298 O O . THR B 1 74 ? 15.594 18.359 6.375 1 97.88 74 THR B O 1
ATOM 1301 N N . GLU B 1 75 ? 17.469 19.562 6.262 1 97.5 75 GLU B N 1
ATOM 1302 C CA . GLU B 1 75 ? 16.766 20.75 5.777 1 97.5 75 GLU B CA 1
ATOM 1303 C C . GLU B 1 75 ? 16.141 20.484 4.414 1 97.5 75 GLU B C 1
ATOM 1305 O O . GLU B 1 75 ? 15.016 20.938 4.145 1 97.5 75 GLU B O 1
ATOM 1310 N N . LYS B 1 76 ? 16.922 19.812 3.672 1 98.12 76 LYS B N 1
ATOM 1311 C CA . LYS B 1 76 ? 16.406 19.5 2.342 1 98.12 76 LYS B CA 1
ATOM 1312 C C . LYS B 1 76 ? 15.172 18.609 2.424 1 98.12 76 LYS B C 1
ATOM 1314 O O . LYS B 1 76 ? 14.188 18.844 1.713 1 98.12 76 LYS B O 1
ATOM 1319 N N . GLU B 1 77 ? 15.125 17.594 3.266 1 98.31 77 GLU B N 1
ATOM 1320 C CA . GLU B 1 77 ? 13.977 16.719 3.461 1 98.31 77 GLU B CA 1
ATOM 1321 C C . GLU B 1 77 ? 12.781 17.484 4.012 1 98.31 77 GLU B C 1
ATOM 1323 O O . GLU B 1 77 ? 11.641 17.234 3.605 1 98.31 77 GLU B O 1
ATOM 1328 N N . MET B 1 78 ? 13.07 18.406 4.871 1 98.19 78 MET B N 1
ATOM 1329 C CA . MET B 1 78 ? 12.008 19.234 5.426 1 98.19 78 MET B CA 1
ATOM 1330 C C . MET B 1 78 ? 11.359 20.094 4.344 1 98.19 78 MET B C 1
ATOM 1332 O O . MET B 1 78 ? 10.141 20.281 4.336 1 98.19 78 MET B O 1
ATOM 1336 N N . GLN B 1 79 ? 12.234 20.609 3.473 1 98.25 79 GLN B N 1
ATOM 1337 C CA . GLN B 1 79 ? 11.711 21.391 2.361 1 98.25 79 GLN B CA 1
ATOM 1338 C C . GLN B 1 79 ? 10.836 20.531 1.449 1 98.25 79 GLN B C 1
ATOM 1340 O O . GLN B 1 79 ? 9.781 20.984 0.989 1 98.25 79 GLN B O 1
ATOM 1345 N N . THR B 1 80 ? 11.266 19.312 1.203 1 98.44 80 THR B N 1
ATOM 1346 C CA . THR B 1 80 ? 10.461 18.375 0.423 1 98.44 80 THR B CA 1
ATOM 1347 C C . THR B 1 80 ? 9.102 18.156 1.077 1 98.44 80 THR B C 1
ATOM 1349 O O . THR B 1 80 ? 8.07 18.219 0.41 1 98.44 80 THR B O 1
ATOM 1352 N N . LEU B 1 81 ? 9.148 17.969 2.348 1 98.38 81 LEU B N 1
ATOM 1353 C CA . LEU B 1 81 ? 7.91 17.75 3.088 1 98.38 81 LEU B CA 1
ATOM 1354 C C . LEU B 1 81 ? 6.996 18.969 2.971 1 98.38 81 LEU B C 1
ATOM 1356 O O . LEU B 1 81 ? 5.789 18.812 2.756 1 98.38 81 LEU B O 1
ATOM 1360 N N . ASN B 1 82 ? 7.5 20.109 3.059 1 98.25 82 ASN B N 1
ATOM 1361 C CA . ASN B 1 82 ? 6.723 21.344 2.916 1 98.25 82 ASN B CA 1
ATOM 1362 C C . ASN B 1 82 ? 6.078 21.438 1.536 1 98.25 82 ASN B C 1
ATOM 1364 O O . ASN B 1 82 ? 4.926 21.859 1.411 1 98.25 82 ASN B O 1
ATOM 1368 N N . ASP B 1 83 ? 6.859 21.031 0.565 1 98.38 83 ASP B N 1
ATOM 1369 C CA . ASP B 1 83 ? 6.336 21.047 -0.797 1 98.38 83 ASP B CA 1
ATOM 1370 C C . ASP B 1 83 ? 5.18 20.062 -0.951 1 98.38 83 ASP B C 1
ATOM 1372 O O . ASP B 1 83 ? 4.168 20.375 -1.588 1 98.38 83 ASP B O 1
ATOM 1376 N N . TRP B 1 84 ? 5.281 18.938 -0.351 1 98.19 84 TRP B N 1
ATOM 1377 C CA . TRP B 1 84 ? 4.207 17.953 -0.392 1 98.19 84 TRP B CA 1
ATOM 1378 C C . TRP B 1 84 ? 2.963 18.469 0.318 1 98.19 84 TRP B C 1
ATOM 1380 O O . TRP B 1 84 ? 1.841 18.281 -0.157 1 98.19 84 TRP B O 1
ATOM 1390 N N . GLU B 1 85 ? 3.186 19.062 1.449 1 98 85 GLU B N 1
ATOM 1391 C CA . GLU B 1 85 ? 2.051 19.641 2.168 1 98 85 GLU B CA 1
ATOM 1392 C C . GLU B 1 85 ? 1.27 20.609 1.286 1 98 85 GLU B C 1
ATOM 1394 O O . GLU B 1 85 ? 0.037 20.578 1.263 1 98 85 GLU B O 1
ATOM 1399 N N . LYS B 1 86 ? 1.977 21.422 0.527 1 97.94 86 LYS B N 1
ATOM 1400 C CA . LYS B 1 86 ? 1.343 22.375 -0.375 1 97.94 86 LYS B CA 1
ATOM 1401 C C . LYS B 1 86 ? 0.58 21.656 -1.486 1 97.94 86 LYS B C 1
ATOM 1403 O O . LYS B 1 86 ? -0.521 22.078 -1.855 1 97.94 86 LYS B O 1
ATOM 1408 N N . LYS B 1 87 ? 1.109 20.641 -1.965 1 97.94 87 LYS B N 1
ATOM 1409 C CA . LYS B 1 87 ? 0.438 19.875 -3.006 1 97.94 87 LYS B CA 1
ATOM 1410 C C . LYS B 1 87 ? -0.847 19.234 -2.479 1 97.94 87 LYS B C 1
ATOM 1412 O O . LYS B 1 87 ? -1.873 19.25 -3.164 1 97.94 87 LYS B O 1
ATOM 1417 N N . PHE B 1 88 ? -0.726 18.672 -1.3 1 98.5 88 PHE B N 1
ATOM 1418 C CA . PHE B 1 88 ? -1.917 18.109 -0.674 1 98.5 88 PHE B CA 1
ATOM 1419 C C . PHE B 1 88 ? -2.98 19.188 -0.469 1 98.5 88 PHE B C 1
ATOM 1421 O O . PHE B 1 88 ? -4.152 18.969 -0.776 1 98.5 88 PHE B O 1
ATOM 1428 N N . GLU B 1 89 ? -2.574 20.328 0.017 1 97.62 89 GLU B N 1
ATOM 1429 C CA . GLU B 1 89 ? -3.496 21.438 0.276 1 97.62 89 GLU B CA 1
ATOM 1430 C C . GLU B 1 89 ? -4.207 21.859 -1.001 1 97.62 89 GLU B C 1
ATOM 1432 O O . GLU B 1 89 ? -5.379 22.25 -0.965 1 97.62 89 GLU B O 1
ATOM 1437 N N . ALA B 1 90 ? -3.516 21.844 -2.045 1 97.75 90 ALA B N 1
ATOM 1438 C CA . ALA B 1 90 ? -4.07 22.281 -3.324 1 97.75 90 ALA B CA 1
ATOM 1439 C C . ALA B 1 90 ? -5.066 21.25 -3.865 1 97.75 90 ALA B C 1
ATOM 1441 O O . ALA B 1 90 ? -6.023 21.609 -4.555 1 97.75 90 ALA B O 1
ATOM 1442 N N . LYS B 1 91 ? -4.957 20.031 -3.475 1 97.69 91 LYS B N 1
ATOM 1443 C CA . LYS B 1 91 ? -5.715 18.953 -4.121 1 97.69 91 LYS B CA 1
ATOM 1444 C C . LYS B 1 91 ? -6.812 18.438 -3.205 1 97.69 91 LYS B C 1
ATOM 1446 O O . LYS B 1 91 ? -7.855 17.969 -3.676 1 97.69 91 LYS B O 1
ATOM 1451 N N . TYR B 1 92 ? -6.535 18.5 -1.932 1 98.5 92 TYR B N 1
ATOM 1452 C CA . TYR B 1 92 ? -7.422 17.828 -0.99 1 98.5 92 TYR B CA 1
ATOM 1453 C C . TYR B 1 92 ? -7.828 18.75 0.145 1 98.5 92 TYR B C 1
ATOM 1455 O O . TYR B 1 92 ? -7.016 19.547 0.621 1 98.5 92 TYR B O 1
ATOM 1463 N N . PRO B 1 93 ? -9.023 18.656 0.622 1 98.38 93 PRO B N 1
ATOM 1464 C CA . PRO B 1 93 ? -9.438 19.484 1.759 1 98.38 93 PRO B CA 1
ATOM 1465 C C . PRO B 1 93 ? -8.836 19.016 3.08 1 98.38 93 PRO B C 1
ATOM 1467 O O . PRO B 1 93 ? -8.68 17.812 3.299 1 98.38 93 PRO B O 1
ATOM 1470 N N . VAL B 1 94 ? -8.562 19.969 3.979 1 98.19 94 VAL B N 1
ATOM 1471 C CA . VAL B 1 94 ? -8.133 19.688 5.344 1 98.19 94 VAL B CA 1
ATOM 1472 C C . VAL B 1 94 ? -9.359 19.484 6.238 1 98.19 94 VAL B C 1
ATOM 1474 O O . VAL B 1 94 ? -10.25 20.344 6.277 1 98.19 94 VAL B O 1
ATOM 1477 N N . VAL B 1 95 ? -9.406 18.422 6.922 1 98.12 95 VAL B N 1
ATOM 1478 C CA . VAL B 1 95 ? -10.617 18.125 7.68 1 98.12 95 VAL B CA 1
ATOM 1479 C C . VAL B 1 95 ? -10.312 18.188 9.172 1 98.12 95 VAL B C 1
ATOM 1481 O O . VAL B 1 95 ? -11.227 18.094 10 1 98.12 95 VAL B O 1
ATOM 1484 N N . GLY B 1 96 ? -9.125 18.203 9.578 1 97.31 96 GLY B N 1
ATOM 1485 C CA . GLY B 1 96 ? -8.75 18.25 10.984 1 97.31 96 GLY B CA 1
ATOM 1486 C C . GLY B 1 96 ? -7.25 18.141 11.203 1 97.31 96 GLY B C 1
ATOM 1487 O O . GLY B 1 96 ? -6.461 18.5 10.32 1 97.31 96 GLY B O 1
ATOM 1488 N N . SER B 1 97 ? -6.883 17.828 12.484 1 97.38 97 SER B N 1
ATOM 1489 C CA . SER B 1 97 ? -5.48 17.688 12.867 1 97.38 97 SER B CA 1
ATOM 1490 C C . SER B 1 97 ? -5.277 16.469 13.766 1 97.38 97 SER B C 1
ATOM 1492 O O . SER B 1 97 ? -6.238 15.922 14.32 1 97.38 97 SER B O 1
ATOM 1494 N N . LEU B 1 98 ? -4.039 16.016 13.773 1 95.75 98 LEU B N 1
ATOM 1495 C CA . LEU B 1 98 ? -3.705 14.922 14.68 1 95.75 98 LEU B CA 1
ATOM 1496 C C . LEU B 1 98 ? -3.562 15.43 16.109 1 95.75 98 LEU B C 1
ATOM 1498 O O . LEU B 1 98 ? -2.965 16.484 16.344 1 95.75 98 LEU B O 1
ATOM 1502 N N . SER B 1 99 ? -4.211 14.633 16.922 1 88.62 99 SER B N 1
ATOM 1503 C CA . SER B 1 99 ? -4.082 14.992 18.328 1 88.62 99 SER B CA 1
ATOM 1504 C C . SER B 1 99 ? -2.816 14.398 18.938 1 88.62 99 SER B C 1
ATOM 1506 O O . SER B 1 99 ? -2.367 13.328 18.531 1 88.62 99 SER B O 1
ATOM 1508 N N . GLU B 1 100 ? -2.049 15.133 19.781 1 69.75 100 GLU B N 1
ATOM 1509 C CA . GLU B 1 100 ? -0.812 14.727 20.453 1 69.75 100 GLU B CA 1
ATOM 1510 C C . GLU B 1 100 ? -1.034 13.516 21.344 1 69.75 100 GLU B C 1
ATOM 1512 O O . GLU B 1 100 ? -2.133 13.312 21.859 1 69.75 100 GLU B O 1
#